Protein AF-X6MMM6-F1 (afdb_monomer_lite)

InterPro domains:
  IPR011032 GroES-like superfamily [SSF50129] (48-199)
  IPR045010 Medium-chain dehydrogenase/reductase [PTHR43205] (48-214)

Foldseek 3Di:
DKWFQQQPPSDRDDDDDPPDDDDDDDDDDDDDDPDCDPRDQRPLVQKKAKWQCDADDPPDDDDPVRIDIDHDDVVQSVCVVPPDAQKWKKFFRMFDDDPVQNCCRPPPPDGWGWAWTWIFGCDGNDPVRDHGWIKTARTDTRIRMDMDGNVVVVVCVVVVRIGTQDPDDPPSVVDDSRCCSDCVHPPVVCVVCVVCPVVVDDPPDDDDDDPVVD

Organism: Reticulomyxa filosa (NCBI:txid46433)

Sequence (214 aa):
MIFKVQPETSDVILFWNKSTFHYSLFLAMASNQSQILPRPPIRIDEGRQIVIASRPKQAASPTANMFSVAPIPSSVLKKCNNLQPDEVLFTPLYFSVDPYLIRYFFTLWKQIPFSIAVTEVLASRSKEYPNGQRYLFREFPWTTVHVSTKTELDRLVKGGSLMPIPKESPPYDKFSPSEYLGALGLTGQTAYYGLLTTGAFKDGENLFVSGAAG

Radius of gyration: 19.21 Å; chains: 1; bounding box: 40×46×51 Å

Structure (mmCIF, N/CA/C/O backbone):
data_AF-X6MMM6-F1
#
_entry.id   AF-X6MMM6-F1
#
loop_
_atom_site.group_PDB
_atom_site.id
_atom_site.type_symbol
_atom_site.label_atom_id
_atom_site.label_alt_id
_atom_site.label_comp_id
_atom_site.label_asym_id
_atom_site.label_entity_id
_atom_site.label_seq_id
_atom_site.pdbx_PDB_ins_code
_atom_site.Cartn_x
_atom_site.Cartn_y
_atom_site.Cartn_z
_atom_site.occupancy
_atom_site.B_iso_or_equiv
_atom_site.auth_seq_id
_atom_site.auth_comp_id
_atom_site.auth_asym_id
_atom_site.auth_atom_id
_atom_site.pdbx_PDB_model_num
ATOM 1 N N . MET A 1 1 ? -8.137 7.398 2.145 1.00 51.09 1 MET A N 1
ATOM 2 C CA . MET A 1 1 ? -8.684 7.441 0.758 1.00 51.09 1 MET A CA 1
ATOM 3 C C . MET A 1 1 ? -7.942 6.406 -0.085 1.00 51.09 1 MET A C 1
ATOM 5 O O . MET A 1 1 ? -6.746 6.260 0.125 1.00 51.09 1 MET A O 1
ATOM 9 N N . ILE A 1 2 ? -8.611 5.667 -0.982 1.00 48.56 2 ILE A N 1
ATOM 10 C CA . ILE A 1 2 ? -8.001 4.548 -1.733 1.00 48.56 2 ILE A CA 1
ATOM 11 C C . ILE A 1 2 ? -7.984 4.853 -3.236 1.00 48.56 2 ILE A C 1
ATOM 13 O O . ILE A 1 2 ? -9.015 5.208 -3.801 1.00 48.56 2 ILE A O 1
ATOM 17 N N . PHE A 1 3 ? -6.836 4.655 -3.886 1.00 56.62 3 PHE A N 1
ATOM 18 C CA . PHE A 1 3 ? -6.677 4.777 -5.340 1.00 56.62 3 PHE A CA 1
ATOM 19 C C . PHE A 1 3 ? -6.654 3.402 -5.979 1.00 56.62 3 PHE A C 1
ATOM 21 O O . PHE A 1 3 ? -5.939 2.536 -5.489 1.00 56.62 3 PHE A O 1
ATOM 28 N N . LYS A 1 4 ? -7.388 3.211 -7.078 1.00 50.28 4 LYS A N 1
ATOM 29 C CA . LYS A 1 4 ? -7.330 1.998 -7.903 1.00 50.28 4 LYS A CA 1
ATOM 30 C C . LYS A 1 4 ? -6.486 2.267 -9.141 1.00 50.28 4 LYS A C 1
ATOM 32 O O . LYS A 1 4 ? -6.743 3.232 -9.854 1.00 50.28 4 LYS A O 1
ATOM 37 N N . VAL A 1 5 ? -5.527 1.395 -9.418 1.00 54.19 5 VAL A N 1
ATOM 38 C CA . VAL A 1 5 ? -4.743 1.444 -10.658 1.00 54.19 5 VAL A CA 1
ATOM 39 C C . VAL A 1 5 ? -5.507 0.675 -11.739 1.00 54.19 5 VAL A C 1
ATOM 41 O O . VAL A 1 5 ? -5.892 -0.476 -11.516 1.00 54.19 5 VAL A O 1
ATOM 44 N N . GLN A 1 6 ? -5.788 1.307 -12.884 1.00 44.78 6 GLN A N 1
ATOM 45 C CA . GLN A 1 6 ? -6.422 0.631 -14.020 1.00 44.78 6 GLN A CA 1
ATOM 46 C C . GLN A 1 6 ? -5.350 0.111 -14.998 1.00 44.78 6 GLN A C 1
ATOM 48 O O . GLN A 1 6 ? -4.548 0.908 -15.478 1.00 44.78 6 GLN A O 1
ATOM 53 N N . PRO A 1 7 ? -5.318 -1.203 -15.307 1.00 40.06 7 PRO A N 1
ATOM 54 C CA . PRO A 1 7 ? -4.302 -1.787 -16.192 1.00 40.06 7 PRO A CA 1
ATOM 55 C C . PRO A 1 7 ? -4.454 -1.396 -17.669 1.00 40.06 7 PRO A C 1
ATOM 57 O O . PRO A 1 7 ? -3.470 -1.367 -18.395 1.00 40.06 7 PRO A O 1
ATOM 60 N N . GLU A 1 8 ? -5.685 -1.119 -18.107 1.00 37.06 8 GLU A N 1
ATOM 61 C CA . GLU A 1 8 ? -6.073 -1.021 -19.524 1.00 37.06 8 GLU A CA 1
ATOM 62 C C . GLU A 1 8 ? -5.548 0.248 -20.215 1.00 37.06 8 GLU A C 1
ATOM 64 O O . GLU A 1 8 ? -5.308 0.252 -21.418 1.00 37.06 8 GLU A O 1
ATOM 69 N N . THR A 1 9 ? -5.392 1.339 -19.464 1.00 37.22 9 THR A N 1
ATOM 70 C CA . THR A 1 9 ? -5.012 2.646 -20.020 1.00 37.22 9 THR A CA 1
ATOM 71 C C . THR A 1 9 ? -3.685 3.153 -19.479 1.00 37.22 9 THR A C 1
ATOM 73 O O . THR A 1 9 ? -3.269 4.254 -19.822 1.00 37.22 9 THR A O 1
ATOM 76 N N . SER A 1 10 ? -3.018 2.385 -18.609 1.00 37.16 10 SER A N 1
ATOM 77 C CA . SER A 1 10 ? -1.865 2.822 -17.810 1.00 37.16 10 SER A CA 1
ATOM 78 C C . SER A 1 10 ? -2.153 4.081 -16.950 1.00 37.16 10 SER A C 1
ATOM 80 O O . SER A 1 10 ? -1.238 4.618 -16.322 1.00 37.16 10 SER A O 1
ATOM 82 N N . ASP A 1 11 ? -3.397 4.582 -16.905 1.00 32.09 11 ASP A N 1
ATOM 83 C CA . ASP A 1 11 ? -3.753 5.832 -16.234 1.00 32.09 11 ASP A CA 1
ATOM 84 C C . ASP A 1 11 ? -3.969 5.628 -14.736 1.00 32.09 11 ASP A C 1
ATOM 86 O O . ASP A 1 11 ? -4.703 4.747 -14.281 1.00 32.09 11 ASP A O 1
ATOM 90 N N . VAL A 1 12 ? -3.371 6.518 -13.942 1.00 35.53 12 VAL A N 1
ATOM 91 C CA . VAL A 1 12 ? -3.736 6.683 -12.535 1.00 35.53 12 VAL A CA 1
ATOM 92 C C . VAL A 1 12 ? -5.031 7.488 -12.498 1.00 35.53 12 VAL A C 1
ATOM 94 O O . VAL A 1 12 ? -5.015 8.718 -12.491 1.00 35.53 12 VAL A O 1
ATOM 97 N N . ILE A 1 13 ? -6.169 6.797 -12.517 1.00 36.25 13 ILE A N 1
ATOM 98 C CA . ILE A 1 13 ? -7.475 7.446 -12.400 1.00 36.25 13 ILE A CA 1
ATOM 99 C C . ILE A 1 13 ? -7.730 7.743 -10.921 1.00 36.25 13 ILE A C 1
ATOM 101 O O . ILE A 1 13 ? -7.895 6.848 -10.090 1.00 36.25 13 ILE A O 1
ATOM 105 N N . LEU A 1 14 ? -7.744 9.034 -10.593 1.00 34.06 14 LEU A N 1
ATOM 106 C CA . LEU A 1 14 ? -8.102 9.541 -9.274 1.00 34.06 14 LEU A CA 1
ATOM 107 C C . LEU A 1 14 ? -9.603 9.297 -9.048 1.00 34.06 14 LEU A C 1
ATOM 109 O O . LEU A 1 14 ? -10.440 10.024 -9.579 1.00 34.06 14 LEU A O 1
ATOM 113 N N . PHE A 1 15 ? -9.963 8.288 -8.255 1.00 32.25 15 PHE A N 1
ATOM 114 C CA . PHE A 1 15 ? -11.334 8.157 -7.763 1.00 32.25 15 PHE A CA 1
ATOM 115 C C . PHE A 1 15 ? -11.484 8.971 -6.480 1.00 32.25 15 PHE A C 1
ATOM 117 O O . PHE A 1 15 ? -10.983 8.601 -5.420 1.00 32.25 15 PHE A O 1
ATOM 124 N N . TRP A 1 16 ? -12.181 10.097 -6.595 1.00 28.45 16 TRP A N 1
ATOM 125 C CA . TRP A 1 16 ? -12.599 10.919 -5.468 1.00 28.45 16 TRP A CA 1
ATOM 126 C C . TRP A 1 16 ? -14.083 10.651 -5.196 1.00 28.45 16 TRP A C 1
ATOM 128 O O . TRP A 1 16 ? -14.914 10.799 -6.095 1.00 28.45 16 TRP A O 1
ATOM 138 N N . ASN A 1 17 ? -14.430 10.219 -3.981 1.00 28.16 17 ASN A N 1
ATOM 139 C CA . ASN A 1 17 ? -15.832 10.082 -3.586 1.00 28.16 17 ASN A CA 1
ATOM 140 C C . ASN A 1 17 ? -16.403 11.478 -3.273 1.00 28.16 17 ASN A C 1
ATOM 142 O O . ASN A 1 17 ? -15.889 12.189 -2.414 1.00 28.16 17 ASN A O 1
ATOM 146 N N . LYS A 1 18 ? -17.452 11.856 -4.009 1.00 28.20 18 LYS A N 1
ATOM 147 C CA . LYS A 1 18 ? -18.075 13.188 -4.116 1.00 28.20 18 LYS A CA 1
ATOM 148 C C . LYS A 1 18 ? -18.910 13.639 -2.903 1.00 28.20 18 LYS A C 1
ATOM 150 O O . LYS A 1 18 ? -19.769 14.503 -3.066 1.00 28.20 18 LYS A O 1
ATOM 155 N N . SER A 1 19 ? -18.740 13.095 -1.702 1.00 28.05 19 SER A N 1
ATOM 156 C CA . SER A 1 19 ? -19.690 13.398 -0.618 1.00 28.05 19 SER A CA 1
ATOM 157 C C . SER A 1 19 ? -19.488 14.737 0.108 1.00 28.05 19 SER A C 1
ATOM 159 O O . SER A 1 19 ? -20.257 15.014 1.022 1.00 28.05 19 SER A O 1
ATOM 161 N N . THR A 1 20 ? -18.568 15.621 -0.308 1.00 31.12 20 THR A N 1
ATOM 162 C CA . THR A 1 20 ? -18.543 17.001 0.221 1.00 31.12 20 THR A CA 1
ATOM 163 C C . THR A 1 20 ? -17.921 18.028 -0.744 1.00 31.12 20 THR A C 1
ATOM 165 O O . THR A 1 20 ? -16.714 18.060 -0.949 1.00 31.12 20 THR A O 1
ATOM 168 N N . PHE A 1 21 ? -18.793 18.911 -1.255 1.00 25.39 21 PHE A N 1
ATOM 169 C CA . PHE A 1 21 ? -18.582 20.185 -1.972 1.00 25.39 21 PHE A CA 1
ATOM 170 C C . PHE A 1 21 ? -18.041 20.186 -3.426 1.00 25.39 21 PHE A C 1
ATOM 172 O O . PHE A 1 21 ? -17.110 19.483 -3.800 1.00 25.39 21 PHE A O 1
ATOM 179 N N . HIS A 1 22 ? -18.719 21.005 -4.248 1.00 25.11 22 HIS A N 1
ATOM 180 C CA . HIS A 1 22 ? -18.645 21.166 -5.710 1.00 25.11 22 HIS A CA 1
ATOM 181 C C . HIS A 1 22 ? -17.236 21.362 -6.299 1.00 25.11 22 HIS A C 1
ATOM 183 O O . HIS A 1 22 ? -16.447 22.089 -5.719 1.00 25.11 22 HIS A O 1
ATOM 189 N N . TYR A 1 23 ? -16.975 20.796 -7.490 1.00 23.16 23 TYR A N 1
ATOM 190 C CA . TYR A 1 23 ? -16.616 21.478 -8.758 1.00 23.16 23 TYR A CA 1
ATOM 191 C C . TYR A 1 23 ? -16.369 20.431 -9.875 1.00 23.16 23 TYR A C 1
ATOM 193 O O . TYR A 1 23 ? -16.013 19.282 -9.621 1.00 23.16 23 TYR A O 1
ATOM 201 N N . SER A 1 24 ? -16.668 20.813 -11.115 1.00 27.09 24 SER A N 1
ATOM 202 C CA . SER A 1 24 ? -16.851 19.959 -12.299 1.00 27.09 24 SER A CA 1
ATOM 203 C C . SER A 1 24 ? -15.541 19.550 -12.991 1.00 27.09 24 SER A C 1
ATOM 205 O O . SER A 1 24 ? -14.739 20.430 -13.281 1.00 27.09 24 SER A O 1
ATOM 207 N N . LEU A 1 25 ? -15.383 18.274 -13.392 1.00 21.81 25 LEU A N 1
ATOM 208 C CA . LEU A 1 25 ? -14.617 17.898 -14.596 1.00 21.81 25 LEU A CA 1
ATOM 209 C C . LEU A 1 25 ? -14.958 16.476 -15.106 1.00 21.81 25 LEU A C 1
ATOM 211 O O . LEU A 1 25 ? -14.976 15.519 -14.340 1.00 21.81 25 LEU A O 1
ATOM 215 N N . PHE A 1 26 ? -15.271 16.419 -16.405 1.00 21.86 26 PHE A N 1
ATOM 216 C CA . PHE A 1 26 ? -15.403 15.312 -17.370 1.00 21.86 26 PHE A CA 1
ATOM 217 C C . PHE A 1 26 ? -15.635 13.859 -16.896 1.00 21.86 26 PHE A C 1
ATOM 219 O O . PHE A 1 26 ? -14.739 13.160 -16.438 1.00 21.86 26 PHE A O 1
ATOM 226 N N . LEU A 1 27 ? -16.849 13.375 -17.184 1.00 24.64 27 LEU A N 1
ATOM 227 C CA . LEU A 1 27 ? -17.210 11.965 -17.352 1.00 24.64 27 LEU A CA 1
ATOM 228 C C . LEU A 1 27 ? -17.199 11.634 -18.850 1.00 24.64 27 LEU A C 1
ATOM 230 O O . LEU A 1 27 ? -17.844 12.337 -19.626 1.00 24.64 27 LEU A O 1
ATOM 234 N N . ALA A 1 28 ? -16.556 10.536 -19.240 1.00 23.44 28 ALA A N 1
ATOM 235 C CA . ALA A 1 28 ? -16.836 9.871 -20.506 1.00 23.44 28 ALA A CA 1
ATOM 236 C C . ALA A 1 28 ? -17.019 8.363 -20.267 1.00 23.44 28 ALA A C 1
ATOM 238 O O . ALA A 1 28 ? -16.068 7.641 -20.001 1.00 23.44 28 ALA A O 1
ATOM 239 N N . MET A 1 29 ? -18.292 7.964 -20.354 1.00 22.84 29 MET A N 1
ATOM 240 C CA . MET A 1 29 ? -18.840 6.667 -20.767 1.00 22.84 29 MET A CA 1
ATOM 241 C C . MET A 1 29 ? -18.434 5.400 -19.998 1.00 22.84 29 MET A C 1
ATOM 243 O O . MET A 1 29 ? -17.434 4.747 -20.273 1.00 22.84 29 MET A O 1
ATOM 247 N N . ALA A 1 30 ? -19.346 4.974 -19.123 1.00 33.88 30 ALA A N 1
ATOM 248 C CA . ALA A 1 30 ? -19.544 3.571 -18.784 1.00 33.88 30 ALA A CA 1
ATOM 249 C C . ALA A 1 30 ? -20.427 2.888 -19.846 1.00 33.88 30 ALA A C 1
ATOM 251 O O . ALA A 1 30 ? -21.420 3.478 -20.267 1.00 33.88 30 ALA A O 1
ATOM 252 N N . SER A 1 31 ? -20.164 1.619 -20.170 1.00 26.44 31 SER A N 1
ATOM 253 C CA . SER A 1 31 ? -21.235 0.670 -20.514 1.00 26.44 31 SER A CA 1
ATOM 254 C C . SER A 1 31 ? -20.785 -0.792 -20.401 1.00 26.44 31 SER A C 1
ATOM 256 O O . SER A 1 31 ? -19.881 -1.215 -21.110 1.00 26.44 31 SER A O 1
ATOM 258 N N . ASN A 1 32 ? -21.483 -1.538 -19.535 1.00 27.75 32 ASN A N 1
ATOM 259 C CA . ASN A 1 32 ? -21.848 -2.958 -19.643 1.00 27.75 32 ASN A CA 1
ATOM 260 C C . ASN A 1 32 ? -20.800 -3.987 -20.118 1.00 27.75 32 ASN A C 1
ATOM 262 O O . ASN A 1 32 ? -20.606 -4.170 -21.311 1.00 27.75 32 ASN A O 1
ATOM 266 N N . GLN A 1 33 ? -20.300 -4.815 -19.193 1.00 27.12 33 GLN A N 1
ATOM 267 C CA . GLN A 1 33 ? -20.717 -6.222 -19.020 1.00 27.12 33 GLN A CA 1
ATOM 268 C C . GLN A 1 33 ? -19.791 -6.929 -18.019 1.00 27.12 33 GLN A C 1
ATOM 270 O O . GLN A 1 33 ? -18.569 -6.838 -18.077 1.00 27.12 33 GLN A O 1
ATOM 275 N N . SER A 1 34 ? -20.401 -7.664 -17.092 1.00 35.62 34 SER A N 1
ATOM 276 C CA . SER A 1 34 ? -19.757 -8.618 -16.196 1.00 35.62 34 SER A CA 1
ATOM 277 C C . SER A 1 34 ? -19.268 -9.837 -16.982 1.00 35.62 34 SER A C 1
ATOM 279 O O . SER A 1 34 ? -19.947 -10.859 -17.052 1.00 35.62 34 SER A O 1
ATOM 281 N N . GLN A 1 35 ? -18.082 -9.726 -17.568 1.00 24.64 35 GLN A N 1
ATOM 282 C CA . GLN A 1 35 ? -17.225 -10.859 -17.898 1.00 24.64 35 GLN A CA 1
ATOM 283 C C . GLN A 1 35 ? -15.830 -10.517 -17.386 1.00 24.64 35 GLN A C 1
ATOM 285 O O . GLN A 1 35 ? -15.302 -9.444 -17.674 1.00 24.64 35 GLN A O 1
ATOM 290 N N . ILE A 1 36 ? -15.245 -11.404 -16.579 1.00 31.02 36 ILE A N 1
ATOM 291 C CA . ILE A 1 36 ? -13.841 -11.296 -16.181 1.00 31.02 36 ILE A CA 1
ATOM 292 C C . ILE A 1 36 ? -13.030 -11.612 -17.438 1.00 31.02 36 ILE A C 1
ATOM 294 O O . ILE A 1 36 ? -12.666 -12.759 -17.686 1.00 31.02 36 ILE A O 1
ATOM 298 N N . LEU A 1 37 ? -12.815 -10.600 -18.277 1.00 24.64 37 LEU A N 1
ATOM 299 C CA . LEU A 1 37 ? -11.829 -10.681 -19.340 1.00 24.64 37 LEU A CA 1
ATOM 300 C C . LEU A 1 37 ? -10.450 -10.833 -18.676 1.00 24.64 37 LEU A C 1
ATOM 302 O O . LEU A 1 37 ? -10.201 -10.208 -17.636 1.00 24.64 37 LEU A O 1
ATOM 306 N N . PRO A 1 38 ? -9.562 -11.689 -19.213 1.00 29.81 38 PRO A N 1
ATOM 307 C CA . PRO A 1 38 ? -8.200 -11.788 -18.709 1.00 29.81 38 PRO A CA 1
ATOM 308 C C . PRO A 1 38 ? -7.576 -10.391 -18.738 1.00 29.81 38 PRO A C 1
ATOM 310 O O . PRO A 1 38 ? -7.637 -9.720 -19.767 1.00 29.81 38 PRO A O 1
ATOM 313 N N . ARG A 1 39 ? -7.012 -9.948 -17.602 1.00 39.19 39 ARG A N 1
ATOM 314 C CA . ARG A 1 39 ? -6.320 -8.654 -17.525 1.00 39.19 39 ARG A CA 1
ATOM 315 C C . ARG A 1 39 ? -5.322 -8.586 -18.685 1.00 39.19 39 ARG A C 1
ATOM 317 O O . ARG A 1 39 ? -4.497 -9.503 -18.781 1.00 39.19 39 ARG A O 1
ATOM 324 N N . PRO A 1 40 ? -5.355 -7.548 -19.537 1.00 34.06 40 PRO A N 1
ATOM 325 C CA . PRO A 1 40 ? -4.291 -7.368 -20.505 1.00 34.06 40 PRO A CA 1
ATOM 326 C C . PRO A 1 40 ? -2.958 -7.281 -19.745 1.00 34.06 40 PRO A C 1
ATOM 328 O O . PRO A 1 40 ? -2.911 -6.719 -18.642 1.00 34.06 40 PRO A O 1
ATOM 331 N N . PRO A 1 41 ? -1.875 -7.875 -20.272 1.00 41.31 41 PRO A N 1
ATOM 332 C CA . PRO A 1 41 ? -0.571 -7.759 -19.644 1.00 41.31 41 PRO A CA 1
ATOM 333 C C . PRO A 1 41 ? -0.223 -6.275 -19.539 1.00 41.31 41 PRO A C 1
ATOM 335 O O . PRO A 1 41 ? -0.299 -5.550 -20.530 1.00 41.31 41 PRO A O 1
ATOM 338 N N . ILE A 1 42 ? 0.145 -5.823 -18.337 1.00 49.41 42 ILE A N 1
ATOM 339 C CA . ILE A 1 42 ? 0.685 -4.477 -18.149 1.00 49.41 42 ILE A CA 1
ATOM 340 C C . ILE A 1 42 ? 1.870 -4.347 -19.100 1.00 49.41 42 ILE A C 1
ATOM 342 O O . ILE A 1 42 ? 2.843 -5.100 -18.994 1.00 49.41 42 ILE A O 1
ATOM 346 N N . ARG A 1 43 ? 1.768 -3.408 -20.039 1.00 54.75 43 ARG A N 1
ATOM 347 C CA . ARG A 1 43 ? 2.855 -3.040 -20.937 1.00 54.75 43 ARG A CA 1
ATOM 348 C C . ARG A 1 43 ? 3.964 -2.407 -20.110 1.00 54.75 43 ARG A C 1
ATOM 350 O O . ARG A 1 43 ? 3.895 -1.240 -19.734 1.00 54.75 43 ARG A O 1
ATOM 357 N N . ILE A 1 44 ? 4.956 -3.218 -19.740 1.00 58.75 44 ILE A N 1
ATOM 358 C CA . ILE A 1 44 ? 6.111 -2.791 -18.938 1.00 58.75 44 ILE A CA 1
ATOM 359 C C . ILE A 1 44 ? 6.804 -1.595 -19.614 1.00 58.75 44 ILE A C 1
ATOM 361 O O . ILE A 1 44 ? 7.264 -0.688 -18.931 1.00 58.75 44 ILE A O 1
ATOM 365 N N . ASP A 1 45 ? 6.814 -1.559 -20.945 1.00 59.94 45 ASP A N 1
ATOM 366 C CA . ASP A 1 45 ? 7.310 -0.491 -21.818 1.00 59.94 45 ASP A CA 1
ATOM 367 C C . ASP A 1 45 ? 6.635 0.880 -21.626 1.00 59.94 45 ASP A C 1
ATOM 369 O O . ASP A 1 45 ? 7.231 1.898 -21.975 1.00 59.94 45 ASP A O 1
ATOM 373 N N . GLU A 1 46 ? 5.465 0.936 -20.988 1.00 70.88 46 GLU A N 1
ATOM 374 C CA . GLU A 1 46 ? 4.722 2.170 -20.695 1.00 70.88 46 GLU A CA 1
ATOM 375 C C . GLU A 1 46 ? 4.680 2.494 -19.192 1.00 70.88 46 GLU A C 1
ATOM 377 O O . GLU A 1 46 ? 3.810 3.227 -18.717 1.00 70.88 46 GLU A O 1
ATOM 382 N N . GLY A 1 47 ? 5.618 1.945 -18.415 1.00 81.94 47 GLY A N 1
ATOM 383 C CA . GLY A 1 47 ? 5.693 2.164 -16.977 1.00 81.94 47 GLY A CA 1
ATOM 384 C C . GLY A 1 47 ? 5.683 3.650 -16.586 1.00 81.94 47 GLY A C 1
ATOM 385 O O . GLY A 1 47 ? 6.459 4.451 -17.116 1.00 81.94 47 GLY A O 1
ATOM 386 N N . ARG A 1 48 ? 4.837 4.021 -15.617 1.00 89.06 48 ARG A N 1
ATOM 387 C CA . ARG A 1 48 ? 4.679 5.399 -15.123 1.00 89.06 48 ARG A CA 1
ATOM 388 C C . ARG A 1 48 ? 4.922 5.495 -13.627 1.00 89.06 48 ARG A C 1
ATOM 390 O O . ARG A 1 48 ? 4.701 4.547 -12.881 1.00 89.06 48 ARG A O 1
ATOM 397 N N . GLN A 1 49 ? 5.320 6.675 -13.186 1.00 91.00 49 GLN A N 1
ATOM 398 C CA . GLN A 1 49 ? 5.508 7.021 -11.784 1.00 91.00 49 GLN A CA 1
ATOM 399 C C . GLN A 1 49 ? 4.987 8.427 -11.506 1.00 91.00 49 GLN A C 1
ATOM 401 O O . GLN A 1 49 ? 4.960 9.278 -12.396 1.00 91.00 49 GLN A O 1
ATOM 406 N N . ILE A 1 50 ? 4.591 8.674 -10.263 1.00 91.06 50 ILE A N 1
ATOM 407 C CA . ILE A 1 50 ? 4.290 10.019 -9.781 1.00 91.06 50 ILE A CA 1
ATOM 408 C C . ILE A 1 50 ? 5.550 10.570 -9.124 1.00 91.06 50 ILE A C 1
ATOM 410 O O . ILE A 1 50 ? 6.148 9.926 -8.260 1.00 91.06 50 ILE A O 1
ATOM 414 N N . VAL A 1 51 ? 5.941 11.776 -9.518 1.00 89.62 51 VAL A N 1
ATOM 415 C CA . VAL A 1 51 ? 7.092 12.484 -8.958 1.00 89.62 51 VAL A CA 1
ATOM 416 C C . VAL A 1 51 ? 6.658 13.796 -8.319 1.00 89.62 51 VAL A C 1
ATOM 418 O O . VAL A 1 51 ? 5.699 14.431 -8.749 1.00 89.62 51 VAL A O 1
ATOM 421 N N . ILE A 1 52 ? 7.387 14.213 -7.290 1.00 86.81 52 ILE A N 1
ATOM 422 C CA . ILE A 1 52 ? 7.272 15.527 -6.663 1.00 86.81 52 ILE A CA 1
ATOM 423 C C . ILE A 1 52 ? 8.053 16.508 -7.545 1.00 86.81 52 ILE A C 1
ATOM 425 O O . ILE A 1 52 ? 9.281 16.584 -7.470 1.00 86.81 52 ILE A O 1
ATOM 429 N N . ALA A 1 53 ? 7.336 17.221 -8.410 1.00 83.44 53 ALA A N 1
ATOM 430 C CA . ALA A 1 53 ? 7.875 18.214 -9.336 1.00 83.44 53 ALA A CA 1
ATOM 431 C C . ALA A 1 53 ? 8.249 19.525 -8.631 1.00 83.44 53 ALA A C 1
ATOM 433 O O . ALA A 1 53 ? 9.194 20.207 -9.024 1.00 83.44 53 ALA A O 1
ATOM 434 N N . SER A 1 54 ? 7.521 19.878 -7.572 1.00 82.62 54 SER A N 1
ATOM 435 C CA . SER A 1 54 ? 7.825 21.040 -6.740 1.00 82.62 54 SER A CA 1
ATOM 436 C C . SER A 1 54 ? 7.421 20.782 -5.291 1.00 82.62 54 SER A C 1
ATOM 438 O O . SER A 1 54 ? 6.496 20.018 -5.015 1.00 82.62 54 SER A O 1
ATOM 440 N N . ARG A 1 55 ? 8.144 21.385 -4.342 1.00 77.00 55 ARG A N 1
ATOM 441 C CA . ARG A 1 55 ? 7.853 21.245 -2.909 1.00 77.00 55 ARG A CA 1
ATOM 442 C C . ARG A 1 55 ? 7.025 22.426 -2.413 1.00 77.00 55 ARG A C 1
ATOM 444 O O . ARG A 1 55 ? 7.230 23.546 -2.890 1.00 77.00 55 ARG A O 1
ATOM 451 N N . PRO A 1 56 ? 6.124 22.206 -1.442 1.00 67.81 56 PRO A N 1
ATOM 452 C CA . PRO A 1 56 ? 5.378 23.302 -0.861 1.00 67.81 56 PRO A CA 1
ATOM 453 C C . PRO A 1 56 ? 6.343 24.219 -0.104 1.00 67.81 56 PRO A C 1
ATOM 455 O O . PRO A 1 56 ? 7.255 23.756 0.587 1.00 67.81 56 PRO A O 1
ATOM 458 N N . LYS A 1 57 ? 6.129 25.534 -0.212 1.00 68.12 57 LYS A N 1
ATOM 459 C CA . LYS A 1 57 ? 6.733 26.491 0.725 1.00 68.12 57 LYS A CA 1
ATOM 460 C C . LYS A 1 57 ? 6.204 26.171 2.133 1.00 68.12 57 LYS A C 1
ATOM 462 O O . LYS A 1 57 ? 5.081 25.681 2.2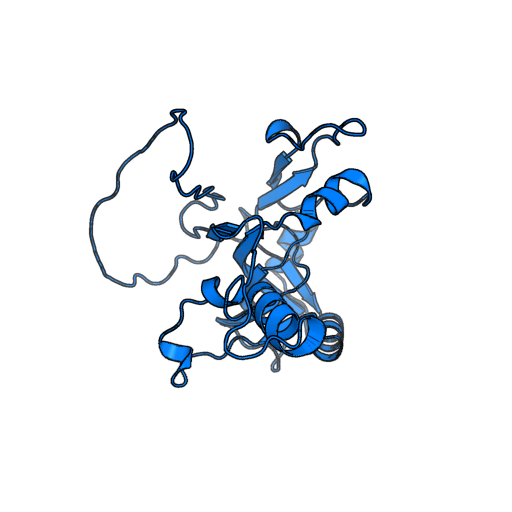58 1.00 68.12 57 LYS A O 1
ATOM 467 N N . GLN A 1 58 ? 7.015 26.386 3.175 1.00 60.56 58 GLN A N 1
ATOM 468 C CA . GLN A 1 58 ? 6.649 26.048 4.562 1.00 60.56 58 GLN A CA 1
ATOM 469 C C . GLN A 1 58 ? 5.213 26.489 4.899 1.00 60.56 58 GLN A C 1
ATOM 471 O O . GLN A 1 58 ? 4.803 27.589 4.540 1.00 60.56 58 GLN A O 1
ATOM 476 N N . ALA A 1 59 ? 4.471 25.610 5.583 1.00 58.50 59 ALA A N 1
ATOM 477 C CA . ALA A 1 59 ? 3.087 25.803 6.033 1.00 58.50 59 ALA A CA 1
ATOM 478 C C . ALA A 1 59 ? 1.983 25.885 4.948 1.00 58.50 59 ALA A C 1
ATOM 480 O O . ALA A 1 59 ? 0.817 26.053 5.302 1.00 58.50 59 ALA A O 1
ATOM 481 N N . ALA A 1 60 ? 2.284 25.709 3.654 1.00 66.62 60 ALA A N 1
ATOM 482 C CA . ALA A 1 60 ? 1.255 25.647 2.607 1.00 66.62 60 ALA A CA 1
ATOM 483 C C . ALA A 1 60 ? 0.702 24.222 2.405 1.00 66.62 60 ALA A C 1
ATOM 485 O O . ALA A 1 60 ? 1.462 23.261 2.331 1.00 66.62 60 ALA A O 1
ATOM 486 N N . SER A 1 61 ? -0.615 24.065 2.247 1.00 72.31 61 SER A N 1
ATOM 487 C CA . SER A 1 61 ? -1.196 22.755 1.901 1.00 72.31 61 SER A CA 1
ATOM 488 C C . SER A 1 61 ? -0.643 22.241 0.561 1.00 72.31 61 SER A C 1
ATOM 490 O O . SER A 1 61 ? -0.479 23.046 -0.362 1.00 72.31 61 SER A O 1
ATOM 492 N N . PRO A 1 62 ? -0.370 20.927 0.411 1.00 76.75 62 PRO A N 1
ATOM 493 C CA . PRO A 1 62 ? 0.028 20.379 -0.877 1.00 76.75 62 PRO A CA 1
ATOM 494 C C . PRO A 1 62 ? -1.023 20.652 -1.953 1.00 76.75 62 PRO A C 1
ATOM 496 O O . PRO A 1 62 ? -2.220 20.523 -1.706 1.00 76.75 62 PRO A O 1
ATOM 499 N N . THR A 1 63 ? -0.575 21.001 -3.157 1.00 79.56 63 THR A N 1
ATOM 500 C CA . THR A 1 63 ? -1.452 21.219 -4.316 1.00 79.56 63 THR A CA 1
ATOM 501 C C . THR A 1 63 ? -1.158 20.190 -5.401 1.00 79.56 63 THR A C 1
ATOM 503 O O . THR A 1 63 ? -0.055 19.652 -5.464 1.00 79.56 63 THR A O 1
ATOM 506 N N . ALA A 1 64 ? -2.129 19.920 -6.279 1.00 80.25 64 ALA A N 1
ATOM 507 C CA . ALA A 1 64 ? -1.964 18.950 -7.366 1.00 80.25 64 ALA A CA 1
ATOM 508 C C . ALA A 1 64 ? -0.752 19.267 -8.265 1.00 80.25 64 ALA A C 1
ATOM 510 O O . ALA A 1 64 ? -0.027 18.359 -8.655 1.00 80.25 64 ALA A O 1
ATOM 511 N N . ASN A 1 65 ? -0.466 20.554 -8.493 1.00 81.62 65 ASN A N 1
ATOM 512 C CA . ASN A 1 65 ? 0.652 21.037 -9.316 1.00 81.62 65 ASN A CA 1
ATOM 513 C C . ASN A 1 65 ? 2.041 20.687 -8.750 1.00 81.62 65 ASN A C 1
ATOM 515 O O . ASN A 1 65 ? 3.056 20.867 -9.422 1.00 81.62 65 ASN A O 1
ATOM 519 N N . MET A 1 66 ? 2.109 20.211 -7.505 1.00 81.31 66 MET A N 1
ATOM 520 C CA . MET A 1 66 ? 3.345 19.692 -6.926 1.00 81.31 66 MET A CA 1
ATOM 521 C C . MET A 1 66 ? 3.736 18.327 -7.476 1.00 81.31 66 MET A C 1
ATOM 523 O O . MET A 1 66 ? 4.895 17.938 -7.346 1.00 81.31 66 MET A O 1
ATOM 527 N N . PHE A 1 67 ? 2.790 17.606 -8.070 1.00 86.81 67 PHE A N 1
ATOM 528 C CA . PHE A 1 67 ? 2.991 16.263 -8.579 1.00 86.81 67 PHE A CA 1
ATOM 529 C C . PHE A 1 67 ? 2.926 16.261 -10.099 1.00 86.81 67 PHE A C 1
ATOM 531 O O . PHE A 1 67 ? 2.117 16.962 -10.703 1.00 86.81 67 PHE A O 1
ATOM 538 N N . SER A 1 68 ? 3.757 15.437 -10.724 1.00 87.25 68 SER A N 1
ATOM 539 C CA . SER A 1 68 ? 3.640 15.140 -12.147 1.00 87.25 68 SER A CA 1
ATOM 540 C C . SER A 1 68 ? 3.739 13.643 -12.389 1.00 87.25 68 SER A C 1
ATOM 542 O O . SER A 1 68 ? 4.361 12.903 -11.625 1.00 87.25 68 SER A O 1
ATOM 544 N N . VAL A 1 69 ? 3.093 13.190 -13.460 1.00 88.56 69 VAL A N 1
ATOM 545 C CA . VAL A 1 69 ? 3.282 11.838 -13.976 1.00 88.56 69 VAL A CA 1
ATOM 546 C C . VAL A 1 69 ? 4.501 11.864 -14.888 1.00 88.56 69 VAL A C 1
ATOM 548 O O . VAL A 1 69 ? 4.592 12.698 -15.787 1.00 88.56 69 VAL A O 1
ATOM 551 N N . ALA A 1 70 ? 5.435 10.954 -14.650 1.00 87.75 70 ALA A N 1
ATOM 552 C CA . ALA A 1 70 ? 6.640 10.788 -15.445 1.00 87.75 70 ALA A CA 1
ATOM 553 C C . ALA A 1 70 ? 6.774 9.327 -15.897 1.00 87.75 70 ALA A C 1
ATOM 555 O O . ALA A 1 70 ? 6.304 8.424 -15.196 1.00 87.75 70 ALA A O 1
ATOM 556 N N . PRO A 1 71 ? 7.432 9.061 -17.036 1.00 90.12 71 PRO A N 1
ATOM 557 C CA . PRO A 1 71 ? 7.822 7.703 -17.380 1.00 90.12 71 PRO A CA 1
ATOM 558 C C . PRO A 1 71 ? 8.805 7.150 -16.340 1.00 90.12 71 PRO A C 1
ATOM 560 O O . PRO A 1 71 ? 9.576 7.886 -15.707 1.00 90.12 71 PRO A O 1
ATOM 563 N N . ILE A 1 72 ? 8.786 5.834 -16.164 1.00 88.88 72 ILE A N 1
ATOM 564 C CA . ILE A 1 72 ? 9.788 5.123 -15.372 1.00 88.88 72 ILE A CA 1
ATOM 565 C C . ILE A 1 72 ? 11.142 5.178 -16.106 1.00 88.88 72 ILE A C 1
ATOM 567 O O . ILE A 1 72 ? 11.174 5.053 -17.333 1.00 88.88 72 ILE A O 1
ATOM 571 N N . PRO A 1 73 ? 12.282 5.346 -15.402 1.00 89.50 73 PRO A N 1
ATOM 572 C CA . PRO A 1 73 ? 13.587 5.406 -16.051 1.00 89.50 73 PRO A CA 1
ATOM 573 C C . PRO A 1 73 ? 13.891 4.132 -16.847 1.00 89.50 73 PRO A C 1
ATOM 575 O O . PRO A 1 73 ? 13.641 3.020 -16.378 1.00 89.50 73 PRO A O 1
ATOM 578 N N . SER A 1 74 ? 14.520 4.269 -18.017 1.00 88.31 74 SER A N 1
ATOM 579 C CA . SER A 1 74 ? 14.819 3.129 -18.899 1.00 88.31 74 SER A CA 1
ATOM 580 C C . SER A 1 74 ? 15.686 2.050 -18.236 1.00 88.31 74 SER A C 1
ATOM 582 O O . SER A 1 74 ? 15.611 0.885 -18.614 1.00 88.31 74 SER A O 1
ATOM 584 N N . SER A 1 75 ? 16.501 2.408 -17.239 1.00 88.25 75 SER A N 1
ATOM 585 C CA . SER A 1 75 ? 17.260 1.449 -16.425 1.00 88.25 75 SER A CA 1
ATOM 586 C C . SER A 1 75 ? 16.351 0.520 -15.616 1.00 88.25 75 SER A C 1
ATOM 588 O O . SER A 1 75 ? 16.605 -0.681 -15.551 1.00 88.25 75 SER A O 1
ATOM 590 N N . VAL A 1 76 ? 15.267 1.053 -15.052 1.00 86.50 76 VAL A N 1
ATOM 591 C CA . VAL A 1 76 ? 14.261 0.278 -14.318 1.00 86.50 76 VAL A CA 1
ATOM 592 C C . VAL A 1 76 ? 13.453 -0.577 -15.292 1.00 86.50 7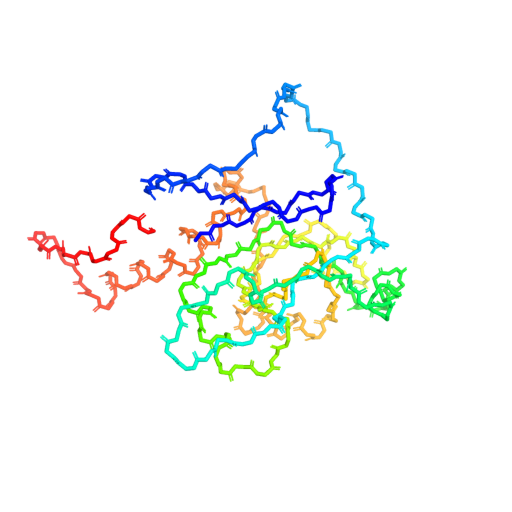6 VAL A C 1
ATOM 594 O O . VAL A 1 76 ? 13.282 -1.765 -15.040 1.00 86.50 76 VAL A O 1
ATOM 597 N N . LEU A 1 77 ? 13.056 -0.033 -16.448 1.00 85.62 77 LEU A N 1
ATOM 598 C CA . LEU A 1 77 ? 12.346 -0.801 -17.483 1.00 85.62 77 LEU A CA 1
ATOM 599 C C . LEU A 1 77 ? 13.159 -2.001 -17.987 1.00 85.62 77 LEU A C 1
ATOM 601 O O . LEU A 1 77 ? 12.632 -3.107 -18.106 1.00 85.62 77 LEU A O 1
ATOM 605 N N . LYS A 1 78 ? 14.465 -1.814 -18.225 1.00 86.69 78 LYS A N 1
ATOM 606 C CA . LYS A 1 78 ? 15.380 -2.914 -18.578 1.00 86.69 78 LYS A CA 1
ATOM 607 C C . LYS A 1 78 ? 15.386 -4.010 -17.514 1.00 86.69 78 LYS A C 1
ATOM 609 O O . LYS A 1 78 ? 15.382 -5.185 -17.865 1.00 86.69 78 LYS A O 1
ATOM 614 N N . LYS A 1 79 ? 15.363 -3.629 -16.233 1.00 86.19 79 LYS A N 1
ATOM 615 C CA . LYS A 1 79 ? 15.306 -4.573 -15.113 1.00 86.19 79 LYS A CA 1
ATOM 616 C C . LYS A 1 79 ? 13.981 -5.336 -15.083 1.00 86.19 79 LYS A C 1
ATOM 618 O O . LYS A 1 79 ? 13.993 -6.556 -14.986 1.00 86.19 79 LYS A O 1
ATOM 623 N N . CYS A 1 80 ? 12.852 -4.644 -15.244 1.00 86.31 80 CYS A N 1
ATOM 624 C CA . CYS A 1 80 ? 11.530 -5.272 -15.311 1.00 86.31 80 CYS A CA 1
ATOM 625 C C . CYS A 1 80 ? 11.427 -6.312 -16.442 1.00 86.31 80 CYS A C 1
ATOM 627 O O . CYS A 1 80 ? 10.828 -7.365 -16.242 1.00 86.31 80 CYS A O 1
ATOM 629 N N . ASN A 1 81 ? 12.051 -6.047 -17.596 1.00 85.62 81 ASN A N 1
ATOM 630 C CA . ASN A 1 81 ? 12.063 -6.960 -18.746 1.00 85.62 81 ASN A CA 1
ATOM 631 C C . ASN A 1 81 ? 13.084 -8.108 -18.631 1.00 85.62 81 ASN A C 1
ATOM 633 O O . ASN A 1 81 ? 12.994 -9.078 -19.380 1.00 85.62 81 ASN A O 1
ATOM 637 N N . ASN A 1 82 ? 14.058 -8.018 -17.720 1.00 89.56 82 ASN A N 1
ATOM 638 C CA . ASN A 1 82 ? 15.116 -9.015 -17.556 1.00 89.56 82 ASN A CA 1
ATOM 639 C C . ASN A 1 82 ? 15.441 -9.252 -16.073 1.00 89.56 82 ASN A C 1
ATOM 641 O O . ASN A 1 82 ? 16.536 -8.931 -15.600 1.00 89.56 82 ASN A O 1
ATOM 645 N N . LEU A 1 83 ? 14.470 -9.807 -15.343 1.00 92.25 83 LEU A N 1
ATOM 646 C CA . LEU A 1 83 ? 14.629 -10.142 -13.927 1.00 92.25 83 LEU A CA 1
ATOM 647 C C . LEU A 1 83 ? 15.776 -11.132 -13.716 1.00 92.25 83 LEU A C 1
ATOM 649 O O . LEU A 1 83 ? 15.810 -12.196 -14.348 1.00 92.25 83 LEU A O 1
ATOM 653 N N . GLN A 1 84 ? 16.671 -10.789 -12.792 1.00 94.88 84 GLN A N 1
ATOM 654 C CA . GLN A 1 84 ? 17.762 -11.659 -12.358 1.00 94.88 84 GLN A CA 1
ATOM 655 C C . GLN A 1 84 ? 17.260 -12.722 -11.363 1.00 94.88 84 GLN A C 1
ATOM 657 O O . GLN A 1 84 ? 16.136 -12.608 -10.862 1.00 94.88 84 GLN A O 1
ATOM 662 N N . PRO A 1 85 ? 18.046 -13.780 -11.079 1.00 96.00 85 PRO A N 1
ATOM 663 C CA . PRO A 1 85 ? 17.717 -14.730 -10.019 1.00 96.00 85 PRO A CA 1
ATOM 664 C C . PRO A 1 85 ? 17.381 -14.014 -8.706 1.00 96.00 85 PRO A C 1
ATOM 666 O O . PRO A 1 85 ? 18.015 -13.019 -8.364 1.00 96.00 85 PRO A O 1
ATOM 669 N N . ASP A 1 86 ? 16.366 -14.515 -8.000 1.00 95.88 86 ASP A N 1
ATOM 670 C CA . ASP A 1 86 ? 15.857 -13.933 -6.752 1.00 95.88 86 ASP A CA 1
ATOM 671 C C . ASP A 1 86 ? 15.286 -12.508 -6.857 1.00 95.88 86 ASP A C 1
ATOM 673 O O . ASP A 1 86 ? 15.056 -11.858 -5.838 1.00 95.88 86 ASP A O 1
ATOM 677 N N . GLU A 1 87 ? 14.978 -12.022 -8.060 1.00 96.62 87 GLU A N 1
ATOM 678 C CA . GLU A 1 87 ? 14.242 -10.770 -8.246 1.00 96.62 87 GLU A CA 1
ATOM 679 C C . GLU A 1 87 ? 12.750 -10.997 -8.486 1.00 96.62 87 GLU A C 1
ATOM 681 O O . GLU A 1 87 ? 12.322 -11.960 -9.132 1.00 96.62 87 GLU A O 1
ATOM 686 N N . VAL A 1 88 ? 11.948 -10.071 -7.967 1.00 97.50 88 VAL A N 1
ATOM 687 C CA . VAL A 1 88 ? 10.488 -10.119 -8.001 1.00 97.50 88 VAL A CA 1
ATOM 688 C C . VAL A 1 88 ? 9.960 -8.776 -8.489 1.00 97.50 88 VAL A C 1
ATOM 690 O O . VAL A 1 88 ? 10.304 -7.726 -7.946 1.00 97.50 88 VAL A O 1
ATOM 693 N N . LEU A 1 89 ? 9.125 -8.818 -9.523 1.00 95.75 89 LEU A N 1
ATOM 694 C CA . LEU A 1 89 ? 8.428 -7.680 -10.106 1.00 95.75 89 LEU A CA 1
ATOM 695 C C . LEU A 1 89 ? 7.020 -7.582 -9.527 1.00 95.75 89 LEU A C 1
ATOM 697 O O . LEU A 1 89 ? 6.216 -8.506 -9.644 1.00 95.75 89 LEU A O 1
ATOM 701 N N . PHE A 1 90 ? 6.705 -6.421 -8.975 1.00 95.94 90 PHE A N 1
ATOM 702 C CA . PHE A 1 90 ? 5.402 -6.074 -8.433 1.00 95.94 90 PHE A CA 1
ATOM 703 C C . PHE A 1 90 ? 4.706 -5.044 -9.306 1.00 95.94 90 PHE A C 1
ATOM 705 O O . PHE A 1 90 ? 5.347 -4.167 -9.889 1.00 95.94 90 PHE A O 1
ATOM 712 N N . THR A 1 91 ? 3.381 -5.100 -9.297 1.00 94.12 91 THR A N 1
ATOM 713 C CA . THR A 1 91 ? 2.513 -4.018 -9.754 1.00 94.12 91 THR A CA 1
ATOM 714 C C . THR A 1 91 ? 1.520 -3.654 -8.646 1.00 94.12 91 THR A C 1
ATOM 716 O O . THR A 1 91 ? 1.005 -4.554 -7.972 1.00 94.12 91 THR A O 1
ATOM 719 N N . PRO A 1 92 ? 1.265 -2.365 -8.376 1.00 94.62 92 PRO A N 1
ATOM 720 C CA . PRO A 1 92 ? 0.242 -1.977 -7.420 1.00 94.62 92 PRO A CA 1
ATOM 721 C C . PRO A 1 92 ? -1.155 -2.184 -8.008 1.00 94.62 92 PRO A C 1
ATOM 723 O O . PRO A 1 92 ? -1.432 -1.857 -9.158 1.00 94.62 92 PRO A O 1
ATOM 726 N N . LEU A 1 93 ? -2.064 -2.669 -7.172 1.00 91.62 93 LEU A N 1
ATOM 727 C CA . LEU A 1 93 ? -3.500 -2.671 -7.435 1.00 91.62 93 LEU A CA 1
ATOM 728 C C . LEU A 1 93 ? -4.150 -1.424 -6.834 1.00 91.62 93 LEU A C 1
ATOM 730 O O . LEU A 1 93 ? -5.017 -0.807 -7.457 1.00 91.62 93 LEU A O 1
ATOM 734 N N . TYR A 1 94 ? -3.712 -1.062 -5.623 1.00 93.00 94 TYR A N 1
ATOM 735 C CA . TYR A 1 94 ? -4.234 0.081 -4.893 1.00 93.00 94 TYR A CA 1
ATOM 736 C C . TYR A 1 94 ? -3.155 0.805 -4.091 1.00 93.00 94 TYR A C 1
ATOM 738 O O . TYR A 1 94 ? -2.262 0.162 -3.543 1.00 93.00 94 TYR A O 1
ATOM 746 N N . PHE A 1 95 ? -3.300 2.122 -3.947 1.00 94.19 95 PHE A N 1
ATOM 747 C CA . PHE A 1 95 ? -2.508 2.943 -3.027 1.00 94.19 95 PHE A CA 1
ATOM 748 C C . PHE A 1 95 ? -3.398 3.542 -1.941 1.00 94.19 95 PHE A C 1
ATOM 750 O O . PHE A 1 95 ? -4.507 4.005 -2.227 1.00 94.19 95 PHE A O 1
ATOM 757 N N . SER A 1 96 ? -2.889 3.583 -0.712 1.00 92.62 96 SER A N 1
ATOM 758 C CA . SER A 1 96 ? -3.456 4.408 0.348 1.00 92.62 96 SER A CA 1
ATOM 759 C C . SER A 1 96 ? -2.984 5.848 0.203 1.00 92.62 96 SER A C 1
ATOM 761 O O . SER A 1 96 ? -1.810 6.104 -0.097 1.00 92.62 96 SER A O 1
ATOM 763 N N . VAL A 1 97 ? -3.893 6.784 0.459 1.00 89.81 97 VAL A N 1
ATOM 764 C CA . VAL A 1 97 ? -3.571 8.186 0.717 1.00 89.81 97 VAL A CA 1
ATOM 765 C C . VAL A 1 97 ? -4.115 8.571 2.070 1.00 89.81 97 VAL A C 1
ATOM 767 O O . VAL A 1 97 ? -5.332 8.640 2.283 1.00 89.81 97 VAL A O 1
ATOM 770 N N . ASP A 1 98 ? -3.158 8.855 2.941 1.00 86.31 98 ASP A N 1
ATOM 771 C CA . ASP A 1 98 ? -3.361 9.110 4.350 1.00 86.31 98 ASP A CA 1
ATOM 772 C C . ASP A 1 98 ? -2.764 10.467 4.737 1.00 86.31 98 ASP A C 1
ATOM 774 O O . ASP A 1 98 ? -1.773 10.903 4.137 1.00 86.31 98 ASP A O 1
ATOM 778 N N . PRO A 1 99 ? -3.300 11.128 5.779 1.00 84.19 99 PRO A N 1
ATOM 779 C CA . PRO A 1 99 ? -2.813 12.434 6.222 1.00 84.19 99 PRO A CA 1
ATOM 780 C C . PRO A 1 99 ? -1.313 12.467 6.543 1.00 84.19 99 PRO A C 1
ATOM 782 O O . PRO A 1 99 ? -0.657 13.487 6.330 1.00 84.19 99 PRO A O 1
ATOM 785 N N . TYR A 1 100 ? -0.739 11.346 7.001 1.00 83.56 100 TYR A N 1
ATOM 786 C CA . TYR A 1 100 ? 0.685 11.260 7.337 1.00 83.56 100 TYR A CA 1
ATOM 787 C C . TYR A 1 100 ? 1.601 11.559 6.134 1.00 83.56 100 TYR A C 1
ATOM 789 O O . TYR A 1 100 ? 2.733 12.018 6.323 1.00 83.56 100 TYR A O 1
ATOM 797 N N . LEU A 1 101 ? 1.120 11.353 4.901 1.00 83.62 101 LEU A N 1
ATOM 798 C CA . LEU A 1 101 ? 1.889 11.584 3.675 1.00 83.62 101 LEU A CA 1
ATOM 799 C C . LEU A 1 101 ? 2.300 13.047 3.498 1.00 83.62 101 LEU A C 1
ATOM 801 O O . LEU A 1 101 ? 3.339 13.311 2.895 1.00 83.62 101 LEU A O 1
ATOM 805 N N . ILE A 1 102 ? 1.570 13.996 4.097 1.00 79.31 102 ILE A N 1
ATOM 806 C CA . ILE A 1 102 ? 1.965 15.412 4.116 1.00 79.31 102 ILE A CA 1
ATOM 807 C C . ILE A 1 102 ? 3.406 15.571 4.614 1.00 79.31 102 ILE A C 1
ATOM 809 O O . ILE A 1 102 ? 4.185 16.326 4.029 1.00 79.31 102 ILE A O 1
ATOM 813 N N . ARG A 1 103 ? 3.809 14.806 5.637 1.00 71.81 103 ARG A N 1
ATOM 814 C CA . ARG A 1 103 ? 5.172 14.864 6.177 1.00 71.81 103 ARG A CA 1
ATOM 815 C C . ARG A 1 103 ? 6.224 14.472 5.138 1.00 71.81 103 ARG A C 1
ATOM 817 O O . ARG A 1 103 ? 7.296 15.076 5.119 1.00 71.81 103 ARG A O 1
ATOM 824 N N . TYR A 1 104 ? 5.926 13.521 4.252 1.00 69.50 104 TYR A N 1
ATOM 825 C CA . TYR A 1 104 ? 6.849 13.072 3.204 1.00 69.50 104 TYR A CA 1
ATOM 826 C C . TYR A 1 104 ? 7.135 14.199 2.200 1.00 69.50 104 TYR A C 1
ATOM 828 O O . TYR A 1 104 ? 8.277 14.358 1.768 1.00 69.50 104 TYR A O 1
ATOM 836 N N . PHE A 1 105 ? 6.143 15.042 1.896 1.00 72.56 105 PHE A N 1
ATOM 837 C CA . PHE A 1 105 ? 6.306 16.153 0.952 1.00 72.56 105 PHE A CA 1
ATOM 838 C C . PHE A 1 105 ? 7.195 17.279 1.496 1.00 72.56 105 PHE A C 1
ATOM 840 O O . PHE A 1 105 ? 7.942 17.896 0.731 1.00 72.56 105 PHE A O 1
ATOM 847 N N . PHE A 1 106 ? 7.174 17.498 2.813 1.00 68.94 106 PHE A N 1
ATOM 848 C CA . PHE A 1 106 ? 7.968 18.539 3.471 1.00 68.94 106 PHE A CA 1
ATOM 849 C C . PHE A 1 106 ? 9.354 18.088 3.940 1.00 68.94 106 PHE A C 1
ATOM 851 O O . PHE A 1 106 ? 10.278 18.895 3.931 1.00 68.94 106 PHE A O 1
ATOM 858 N N . THR A 1 107 ? 9.504 16.839 4.392 1.00 64.69 107 THR A N 1
ATOM 859 C CA . THR A 1 107 ? 10.682 16.437 5.191 1.00 64.69 107 THR A CA 1
ATOM 860 C C . THR A 1 107 ? 11.619 15.452 4.503 1.00 64.69 107 THR A C 1
ATOM 862 O O . THR A 1 107 ? 12.773 15.339 4.907 1.00 64.69 107 THR A O 1
ATOM 865 N N . LEU A 1 108 ? 11.166 14.746 3.463 1.00 65.94 108 LEU A N 1
ATOM 866 C CA . LEU A 1 108 ? 11.987 13.745 2.787 1.00 65.94 108 LEU A CA 1
ATOM 867 C C . LEU A 1 108 ? 12.447 14.239 1.425 1.00 65.94 108 LEU A C 1
ATOM 869 O O . LEU A 1 108 ? 11.638 14.589 0.571 1.00 65.94 108 LEU A O 1
ATOM 873 N N . TRP A 1 109 ? 13.753 14.153 1.186 1.00 65.38 109 TRP A N 1
ATOM 874 C CA . TRP A 1 109 ? 14.405 14.539 -0.070 1.00 65.38 109 TRP A CA 1
ATOM 875 C C . TRP A 1 109 ? 14.116 13.594 -1.245 1.00 65.38 109 TRP A C 1
ATOM 877 O O . TRP A 1 109 ? 14.609 13.814 -2.348 1.00 65.38 109 TRP A O 1
ATOM 887 N N . LYS A 1 110 ? 13.294 12.557 -1.043 1.00 75.94 110 LYS A N 1
ATOM 888 C CA . LYS A 1 110 ? 12.882 11.640 -2.110 1.00 75.94 110 LYS A CA 1
ATOM 889 C C . LYS A 1 110 ? 12.010 12.371 -3.134 1.00 75.94 110 LYS A C 1
ATOM 891 O O . LYS A 1 110 ? 11.153 13.172 -2.761 1.00 75.94 110 LYS A O 1
ATOM 896 N N . GLN A 1 111 ? 12.243 12.085 -4.413 1.00 84.19 111 GLN A N 1
ATOM 897 C CA . GLN A 1 111 ? 11.482 12.652 -5.530 1.00 84.19 111 GLN A CA 1
ATOM 898 C C . GLN A 1 111 ? 10.217 11.839 -5.843 1.00 84.19 111 GLN A C 1
ATOM 900 O O . GLN A 1 111 ? 9.253 12.393 -6.350 1.00 84.19 111 GLN A O 1
ATOM 905 N N . ILE A 1 112 ? 10.197 10.547 -5.510 1.00 88.62 112 ILE A N 1
ATOM 906 C CA . ILE A 1 112 ? 9.032 9.668 -5.676 1.00 88.62 112 ILE A CA 1
ATOM 907 C C . ILE A 1 112 ? 8.344 9.524 -4.309 1.00 88.62 112 ILE A C 1
ATOM 909 O O . ILE A 1 112 ? 9.031 9.173 -3.340 1.00 88.62 112 ILE A O 1
ATOM 913 N N . PRO A 1 113 ? 7.031 9.795 -4.189 1.00 88.44 113 PRO A N 1
ATOM 914 C CA . PRO A 1 113 ? 6.271 9.509 -2.977 1.00 88.44 113 PRO A CA 1
ATOM 915 C C . PRO A 1 113 ? 6.196 8.010 -2.677 1.00 88.44 113 PRO A C 1
ATOM 917 O O . PRO A 1 113 ? 6.218 7.178 -3.583 1.00 88.44 113 PRO A O 1
ATOM 920 N N . PHE A 1 114 ? 6.065 7.674 -1.396 1.00 91.50 114 PHE A N 1
ATOM 921 C CA . PHE A 1 114 ? 5.839 6.310 -0.928 1.00 91.50 114 PHE A CA 1
ATOM 922 C C . PHE A 1 114 ? 4.593 6.296 -0.053 1.00 91.50 114 PHE A C 1
ATOM 924 O O . PHE A 1 114 ? 4.418 7.193 0.771 1.00 91.50 114 PHE A O 1
ATOM 931 N N . SER A 1 115 ? 3.753 5.278 -0.203 1.00 92.44 115 SER A N 1
ATOM 932 C CA . SER A 1 115 ? 2.638 5.039 0.712 1.00 92.44 115 SER A CA 1
ATOM 933 C C . SER A 1 115 ? 2.364 3.552 0.875 1.00 92.44 115 SER A C 1
ATOM 935 O O . SER A 1 115 ? 3.014 2.716 0.244 1.00 92.44 115 SER A O 1
ATOM 937 N N . ILE A 1 116 ? 1.407 3.225 1.739 1.00 94.25 116 ILE A N 1
ATOM 938 C CA . ILE A 1 116 ? 0.907 1.862 1.848 1.00 94.25 116 ILE A CA 1
ATOM 939 C C . ILE A 1 116 ? 0.247 1.484 0.519 1.00 94.25 116 ILE A C 1
ATOM 941 O O . ILE A 1 116 ? -0.539 2.262 -0.025 1.00 94.25 116 ILE A O 1
ATOM 945 N N . ALA A 1 117 ? 0.539 0.297 -0.001 1.00 96.06 117 ALA A N 1
ATOM 946 C CA . ALA A 1 117 ? -0.055 -0.192 -1.238 1.00 96.06 117 ALA A CA 1
ATOM 947 C C . ALA A 1 117 ? -0.425 -1.669 -1.143 1.00 96.06 117 ALA A C 1
ATOM 949 O O . ALA A 1 117 ? 0.276 -2.469 -0.524 1.00 96.06 117 ALA A O 1
ATOM 950 N N . VAL A 1 118 ? -1.511 -2.030 -1.818 1.00 95.81 118 VAL A N 1
ATOM 951 C CA . VAL A 1 118 ? -1.834 -3.421 -2.127 1.00 95.81 118 VAL A CA 1
ATOM 952 C C . VAL A 1 118 ? -1.241 -3.715 -3.491 1.00 95.81 118 VAL A C 1
ATOM 954 O O . VAL A 1 118 ? -1.581 -3.048 -4.469 1.00 95.81 118 VAL A O 1
ATOM 957 N N . THR A 1 119 ? -0.365 -4.705 -3.559 1.00 96.31 119 THR A N 1
ATOM 958 C CA . THR A 1 119 ? 0.381 -5.064 -4.763 1.00 96.31 119 THR A CA 1
ATOM 959 C C . THR A 1 119 ? 0.142 -6.515 -5.142 1.00 96.31 119 THR A C 1
ATOM 961 O O . THR A 1 119 ? -0.362 -7.315 -4.352 1.00 96.31 119 THR A O 1
ATOM 964 N N . GLU A 1 120 ? 0.495 -6.848 -6.375 1.00 94.44 120 GLU A N 1
ATOM 965 C CA . GLU A 1 120 ? 0.473 -8.196 -6.920 1.00 94.44 120 GLU A CA 1
ATOM 966 C C . GLU A 1 120 ? 1.836 -8.500 -7.548 1.00 94.44 120 GLU A C 1
ATOM 968 O O . GLU A 1 120 ? 2.429 -7.640 -8.206 1.00 94.44 120 GLU A O 1
ATOM 973 N N . VAL A 1 121 ? 2.346 -9.713 -7.335 1.00 96.25 121 VAL A N 1
ATOM 974 C CA . VAL A 1 121 ? 3.553 -10.201 -8.011 1.00 96.25 121 VAL A CA 1
ATOM 975 C C . VAL A 1 121 ? 3.216 -10.420 -9.481 1.00 96.25 121 VAL A C 1
ATOM 977 O O . VAL A 1 121 ? 2.510 -11.365 -9.826 1.00 96.25 121 VAL A O 1
ATOM 980 N N . LEU A 1 122 ? 3.720 -9.555 -10.353 1.00 92.75 122 LEU A N 1
ATOM 981 C CA . LEU A 1 122 ? 3.503 -9.655 -11.793 1.00 92.75 122 LEU A CA 1
ATOM 982 C C . LEU A 1 122 ? 4.397 -10.740 -12.411 1.00 92.75 122 LEU A C 1
ATOM 984 O O . LEU A 1 122 ? 3.940 -11.519 -13.243 1.00 92.75 122 LEU A O 1
ATOM 988 N N . ALA A 1 123 ? 5.659 -10.809 -11.981 1.00 93.38 123 ALA A N 1
ATOM 989 C CA . ALA A 1 123 ? 6.616 -11.828 -12.400 1.00 93.38 123 ALA A CA 1
ATOM 990 C C . ALA A 1 123 ? 7.667 -12.059 -11.309 1.00 93.38 123 ALA A C 1
ATOM 992 O O . ALA A 1 123 ? 8.024 -11.139 -10.579 1.00 93.38 123 ALA A O 1
ATOM 993 N N . SER A 1 124 ? 8.197 -13.274 -11.212 1.00 96.00 124 SER A N 1
ATOM 994 C CA . SER A 1 124 ? 9.148 -13.638 -10.167 1.00 96.00 124 SER A CA 1
ATOM 995 C C . SER A 1 124 ? 10.178 -14.647 -10.650 1.00 96.00 124 SER A C 1
ATOM 997 O O . SER A 1 124 ? 9.864 -15.600 -11.368 1.00 96.00 124 SER A O 1
ATOM 999 N N . ARG A 1 125 ? 11.422 -14.444 -10.216 1.00 95.94 125 ARG A N 1
ATOM 1000 C CA . ARG A 1 125 ? 12.526 -15.407 -10.298 1.00 95.94 125 ARG A CA 1
ATOM 1001 C C . ARG A 1 125 ? 12.844 -16.024 -8.932 1.00 95.94 125 ARG A C 1
ATOM 1003 O O . ARG A 1 125 ? 13.903 -16.624 -8.774 1.00 95.94 125 ARG A O 1
ATOM 1010 N N . SER A 1 126 ? 11.933 -15.902 -7.965 1.00 95.88 126 SER A N 1
ATOM 1011 C CA . SER A 1 126 ? 12.031 -16.509 -6.637 1.00 95.88 126 SER A CA 1
ATOM 1012 C C . SER A 1 126 ? 10.860 -17.460 -6.384 1.00 95.88 126 SER A C 1
ATOM 1014 O O . SER A 1 126 ? 9.705 -17.124 -6.643 1.00 95.88 126 SER A O 1
ATOM 1016 N N . LYS A 1 127 ? 11.139 -18.652 -5.840 1.00 93.38 127 LYS A N 1
ATOM 1017 C CA . LYS A 1 127 ? 10.096 -19.646 -5.516 1.00 93.38 127 LYS A CA 1
ATOM 1018 C C . LYS A 1 127 ? 9.223 -19.237 -4.323 1.00 93.38 127 LYS A C 1
ATOM 1020 O O . LYS A 1 127 ? 8.086 -19.680 -4.236 1.00 93.38 127 LYS A O 1
ATOM 1025 N N . GLU A 1 128 ? 9.744 -18.403 -3.424 1.00 95.81 128 GLU A N 1
ATOM 1026 C CA . GLU A 1 128 ? 9.046 -17.966 -2.202 1.00 95.81 128 GLU A CA 1
ATOM 1027 C C . GLU A 1 128 ? 8.038 -16.837 -2.453 1.00 95.81 128 GLU A C 1
ATOM 1029 O O . GLU A 1 128 ? 7.112 -16.641 -1.669 1.00 95.81 128 GLU A O 1
ATOM 1034 N N . TYR A 1 129 ? 8.185 -16.128 -3.573 1.00 96.81 129 TYR A N 1
ATOM 1035 C CA . TYR A 1 129 ? 7.311 -15.033 -3.986 1.00 96.81 129 TYR A CA 1
ATOM 1036 C C . TYR A 1 129 ? 6.644 -15.396 -5.319 1.00 96.81 129 TYR A C 1
ATOM 1038 O O . TYR A 1 129 ? 7.105 -14.949 -6.370 1.00 96.81 129 TYR A O 1
ATOM 1046 N N . PRO A 1 130 ? 5.609 -16.255 -5.319 1.00 94.88 130 PRO A N 1
ATOM 1047 C CA . PRO A 1 130 ? 5.026 -16.780 -6.548 1.00 94.88 130 PRO A CA 1
ATOM 1048 C C . PRO A 1 130 ? 4.199 -15.732 -7.303 1.00 94.88 130 PRO A C 1
ATOM 1050 O O . PRO A 1 130 ? 3.593 -14.834 -6.711 1.00 94.88 130 PRO A O 1
ATOM 1053 N N . ASN A 1 131 ? 4.125 -15.889 -8.628 1.00 94.00 131 ASN A N 1
ATOM 1054 C CA . ASN A 1 131 ? 3.331 -15.023 -9.500 1.00 94.00 131 ASN A CA 1
ATOM 1055 C C . ASN A 1 131 ? 1.866 -14.944 -9.049 1.00 94.00 131 ASN A C 1
ATOM 1057 O O . ASN A 1 131 ? 1.250 -15.918 -8.610 1.00 94.00 131 ASN A O 1
ATOM 1061 N N . GLY A 1 132 ? 1.302 -13.750 -9.168 1.00 92.25 132 GLY A N 1
ATOM 1062 C CA . GLY A 1 132 ? -0.049 -13.412 -8.764 1.00 92.25 132 GLY A CA 1
ATOM 1063 C C . GLY A 1 132 ? -0.249 -13.274 -7.254 1.00 92.25 132 GLY A C 1
ATOM 1064 O O . GLY A 1 132 ? -1.349 -12.885 -6.863 1.00 92.25 132 GLY A O 1
ATOM 1065 N N . GLN A 1 133 ? 0.710 -13.624 -6.385 1.00 94.25 133 GLN A N 1
ATOM 1066 C CA . GLN A 1 133 ? 0.552 -13.430 -4.937 1.00 94.25 133 GLN A CA 1
ATOM 1067 C C . GLN A 1 133 ? 0.374 -11.944 -4.623 1.00 94.25 133 GLN A C 1
ATOM 1069 O O . GLN A 1 133 ? 1.059 -11.095 -5.193 1.00 94.25 133 GLN A O 1
ATOM 1074 N N . ARG A 1 134 ? -0.558 -11.629 -3.720 1.00 94.31 134 ARG A N 1
ATOM 1075 C CA . ARG A 1 134 ? -0.821 -10.254 -3.299 1.00 94.31 134 ARG A CA 1
ATOM 1076 C C . ARG A 1 134 ? -0.161 -9.951 -1.972 1.00 94.31 134 ARG A C 1
ATOM 1078 O O . ARG A 1 134 ? -0.091 -10.817 -1.097 1.00 94.31 134 ARG A O 1
ATOM 1085 N N . TYR A 1 135 ? 0.277 -8.713 -1.822 1.00 96.00 135 TYR A N 1
ATOM 1086 C CA . TYR A 1 135 ? 0.911 -8.241 -0.606 1.00 96.00 135 TYR A CA 1
ATOM 1087 C C . TYR A 1 135 ? 0.422 -6.847 -0.234 1.00 96.00 135 TYR A C 1
ATOM 1089 O O . TYR A 1 135 ? 0.118 -6.027 -1.097 1.00 96.00 135 TYR A O 1
ATOM 1097 N N . LEU A 1 136 ? 0.395 -6.577 1.065 1.00 95.88 136 LEU A N 1
ATOM 1098 C CA . LEU A 1 136 ? 0.311 -5.238 1.620 1.00 95.88 136 LEU A CA 1
ATOM 1099 C C . LEU A 1 136 ? 1.738 -4.747 1.890 1.00 95.88 136 LEU A C 1
ATOM 1101 O O . LEU A 1 136 ? 2.432 -5.283 2.757 1.00 95.88 136 LEU A O 1
ATOM 1105 N N . PHE A 1 137 ? 2.174 -3.735 1.148 1.00 96.81 137 PHE A N 1
ATOM 1106 C CA . PHE A 1 137 ? 3.418 -3.009 1.395 1.00 96.81 137 PHE A CA 1
ATOM 1107 C C . PHE A 1 137 ? 3.125 -1.801 2.276 1.00 96.81 137 PHE A C 1
ATOM 1109 O O . PHE A 1 137 ? 2.244 -1.015 1.941 1.00 96.81 137 PHE A O 1
ATOM 1116 N N . ARG A 1 138 ? 3.884 -1.602 3.360 1.00 93.62 138 ARG A N 1
ATOM 1117 C CA . ARG A 1 138 ? 3.789 -0.370 4.168 1.00 93.62 138 ARG A CA 1
ATOM 1118 C C . ARG A 1 138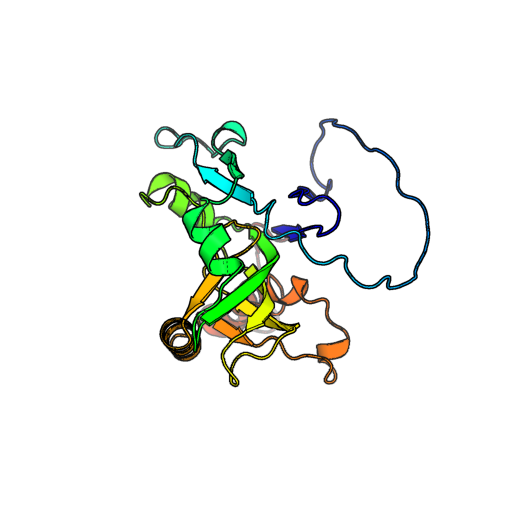 ? 4.391 0.847 3.470 1.00 93.62 138 ARG A C 1
ATOM 1120 O O . ARG A 1 138 ? 3.905 1.958 3.644 1.00 93.62 138 ARG A O 1
ATOM 1127 N N . GLU A 1 139 ? 5.436 0.627 2.683 1.00 91.94 139 GLU A N 1
ATOM 1128 C CA . GLU A 1 139 ? 6.075 1.658 1.874 1.00 91.94 139 GLU A CA 1
ATOM 1129 C C . GLU A 1 139 ? 6.300 1.120 0.463 1.00 91.94 139 GLU A C 1
ATOM 1131 O O . GLU A 1 139 ? 7.209 0.328 0.221 1.00 91.94 139 GLU A O 1
ATOM 1136 N N . PHE A 1 140 ? 5.469 1.559 -0.475 1.00 94.81 140 PHE A N 1
ATOM 1137 C CA . PHE A 1 140 ? 5.606 1.261 -1.892 1.00 94.81 140 PHE A CA 1
ATOM 1138 C C . PHE A 1 140 ? 5.730 2.570 -2.679 1.00 94.81 140 PHE A C 1
ATOM 1140 O O . PHE A 1 140 ? 4.959 3.504 -2.423 1.00 94.81 140 PHE A O 1
ATOM 1147 N N . PRO A 1 141 ? 6.691 2.676 -3.615 1.00 93.94 141 PRO A N 1
ATOM 1148 C CA . PRO A 1 141 ? 6.828 3.868 -4.438 1.00 93.94 141 PRO A CA 1
ATOM 1149 C C . PRO A 1 141 ? 5.585 4.068 -5.307 1.00 93.94 141 PRO A C 1
ATOM 1151 O O . PRO A 1 141 ? 4.981 3.105 -5.775 1.00 93.94 141 PRO A O 1
ATOM 1154 N N . TRP A 1 142 ? 5.210 5.317 -5.568 1.00 93.06 142 TRP A N 1
ATOM 1155 C CA . TRP A 1 142 ? 4.107 5.638 -6.475 1.00 93.06 142 TRP A CA 1
ATOM 1156 C C . TRP A 1 142 ? 4.528 5.419 -7.932 1.00 93.06 142 TRP A C 1
ATOM 1158 O O . TRP A 1 142 ? 4.917 6.347 -8.638 1.00 93.06 142 TRP A O 1
ATOM 1168 N N . THR A 1 143 ? 4.486 4.161 -8.362 1.00 93.00 143 THR A N 1
ATOM 1169 C CA . THR A 1 143 ? 4.920 3.669 -9.675 1.00 93.00 143 THR A CA 1
ATOM 1170 C C . THR A 1 143 ? 4.055 2.494 -10.110 1.00 93.00 143 THR A C 1
ATOM 1172 O O . THR A 1 143 ? 3.573 1.750 -9.262 1.00 93.00 143 THR A O 1
ATOM 1175 N N . THR A 1 144 ? 3.870 2.284 -11.411 1.00 91.62 144 THR A N 1
ATOM 1176 C CA . THR A 1 144 ? 3.089 1.155 -11.946 1.00 91.62 144 THR A CA 1
ATOM 1177 C C . THR A 1 144 ? 3.828 -0.182 -11.869 1.00 91.62 144 THR A C 1
ATOM 1179 O O . THR A 1 144 ? 3.193 -1.237 -11.927 1.00 91.62 144 THR A O 1
ATOM 1182 N N . VAL A 1 145 ? 5.154 -0.155 -11.703 1.00 91.56 145 VAL A N 1
ATOM 1183 C CA . VAL A 1 145 ? 5.984 -1.347 -11.492 1.00 91.56 145 VAL A CA 1
ATOM 1184 C C . VAL A 1 145 ? 7.131 -1.089 -10.518 1.00 91.56 145 VAL A C 1
ATOM 1186 O O . VAL A 1 145 ? 7.697 0.006 -10.477 1.00 91.56 145 VAL A O 1
ATOM 1189 N N . HIS A 1 146 ? 7.503 -2.116 -9.757 1.00 94.06 146 HIS A N 1
ATOM 1190 C CA . HIS A 1 146 ? 8.642 -2.083 -8.840 1.00 94.06 146 HIS A CA 1
ATOM 1191 C C . HIS A 1 146 ? 9.336 -3.445 -8.798 1.00 94.06 146 HIS A C 1
ATOM 1193 O O . HIS A 1 146 ? 8.664 -4.466 -8.702 1.00 94.06 146 HIS A O 1
ATOM 1199 N N . VAL A 1 147 ? 10.668 -3.468 -8.854 1.00 95.12 147 VAL A N 1
ATOM 1200 C CA . VAL A 1 147 ? 11.455 -4.700 -8.703 1.00 95.12 147 VAL A CA 1
ATOM 1201 C C . VAL A 1 147 ? 12.171 -4.673 -7.363 1.00 95.12 147 VAL A C 1
ATOM 1203 O O . VAL A 1 147 ? 12.862 -3.699 -7.064 1.00 95.12 147 VAL A O 1
ATOM 1206 N N . SER A 1 148 ? 12.061 -5.759 -6.606 1.00 97.00 148 SER A N 1
ATOM 1207 C CA . SER A 1 148 ? 12.805 -5.973 -5.363 1.00 97.00 148 SER A CA 1
ATOM 1208 C C . SER A 1 148 ? 13.537 -7.309 -5.405 1.00 97.00 148 SER A C 1
ATOM 1210 O O . SER A 1 148 ? 13.123 -8.239 -6.101 1.00 97.00 148 SER A O 1
ATOM 1212 N N . THR A 1 149 ? 14.624 -7.412 -4.652 1.00 97.81 149 THR A N 1
ATOM 1213 C CA . THR A 1 149 ? 15.327 -8.680 -4.429 1.00 97.81 149 THR A CA 1
ATOM 1214 C C . THR A 1 149 ? 14.668 -9.468 -3.300 1.00 97.81 149 THR A C 1
ATOM 1216 O O . THR A 1 149 ? 14.094 -8.890 -2.373 1.00 97.81 149 THR A O 1
ATOM 1219 N N . LYS A 1 150 ? 14.810 -10.792 -3.313 1.00 97.38 150 LYS A N 1
ATOM 1220 C CA . LYS A 1 150 ? 14.348 -11.671 -2.235 1.00 97.38 150 LYS A CA 1
ATOM 1221 C C . LYS A 1 150 ? 14.884 -11.224 -0.874 1.00 97.38 150 LYS A C 1
ATOM 1223 O O . LYS A 1 150 ? 14.121 -11.110 0.072 1.00 97.38 150 LYS A O 1
ATOM 1228 N N . THR A 1 151 ? 16.171 -10.886 -0.780 1.00 98.06 151 THR A N 1
ATOM 1229 C CA . THR A 1 151 ? 16.781 -10.429 0.479 1.00 98.06 151 THR A CA 1
ATOM 1230 C C . THR A 1 151 ? 16.122 -9.161 1.029 1.00 98.06 151 THR A C 1
ATOM 1232 O O . THR A 1 151 ? 15.961 -9.033 2.243 1.00 98.06 151 THR A O 1
ATOM 1235 N N . GLU A 1 152 ? 15.739 -8.212 0.172 1.00 97.75 152 GLU A N 1
ATOM 1236 C CA . GLU A 1 152 ? 14.990 -7.023 0.597 1.00 97.75 152 GLU A CA 1
ATOM 1237 C C . GLU A 1 152 ? 13.585 -7.397 1.067 1.00 97.75 152 GLU A C 1
ATOM 1239 O O . GLU A 1 152 ? 13.159 -6.952 2.133 1.00 97.75 152 GLU A O 1
ATOM 1244 N N . LEU A 1 153 ? 12.888 -8.250 0.316 1.00 98.00 153 LEU A N 1
ATOM 1245 C CA . LEU A 1 153 ? 11.541 -8.697 0.664 1.00 98.00 153 LEU A CA 1
ATOM 1246 C C . LEU A 1 153 ? 11.524 -9.473 1.986 1.00 98.00 153 LEU A C 1
ATOM 1248 O O . LEU A 1 153 ? 10.687 -9.182 2.835 1.00 98.00 153 LEU A O 1
ATOM 1252 N N . ASP A 1 154 ? 12.481 -10.372 2.217 1.00 97.88 154 ASP A N 1
ATOM 1253 C CA . ASP A 1 154 ? 12.615 -11.132 3.464 1.00 97.88 154 ASP A CA 1
ATOM 1254 C C . ASP A 1 154 ? 12.783 -10.190 4.668 1.00 97.88 154 ASP A C 1
ATOM 1256 O O . ASP A 1 154 ? 12.177 -10.385 5.726 1.00 97.88 154 ASP A O 1
ATOM 1260 N N . ARG A 1 155 ? 13.583 -9.123 4.509 1.00 98.06 155 ARG A N 1
ATOM 1261 C CA . ARG A 1 155 ? 13.753 -8.087 5.542 1.00 98.06 155 ARG A CA 1
ATOM 1262 C C . ARG A 1 155 ? 12.448 -7.345 5.804 1.00 98.06 155 ARG A C 1
ATOM 1264 O O . ARG A 1 155 ? 12.125 -7.097 6.966 1.00 98.06 155 ARG A O 1
ATOM 1271 N N . LEU A 1 156 ? 11.699 -7.005 4.755 1.00 97.44 156 LEU A N 1
ATOM 1272 C CA . LEU A 1 156 ? 10.405 -6.339 4.893 1.00 97.44 156 LEU A CA 1
ATOM 1273 C C . LEU A 1 156 ? 9.368 -7.248 5.560 1.00 97.44 156 LEU A C 1
ATOM 1275 O O . LEU A 1 156 ? 8.631 -6.766 6.417 1.00 97.44 156 LEU A O 1
ATOM 1279 N N . VAL A 1 157 ? 9.340 -8.544 5.235 1.00 96.88 157 VAL A N 1
ATOM 1280 C CA . VAL A 1 157 ? 8.466 -9.527 5.897 1.00 96.88 157 VAL A CA 1
ATOM 1281 C C . VAL A 1 157 ? 8.820 -9.629 7.376 1.00 96.88 157 VAL A C 1
ATOM 1283 O O . VAL A 1 157 ? 7.955 -9.447 8.231 1.00 96.88 157 VAL A O 1
ATOM 1286 N N . LYS A 1 158 ? 10.104 -9.829 7.700 1.00 96.50 158 LYS A N 1
ATOM 1287 C CA . LYS A 1 158 ? 10.576 -9.919 9.089 1.00 96.50 158 LYS A CA 1
ATOM 1288 C C . LYS A 1 158 ? 10.275 -8.650 9.894 1.00 96.50 158 LYS A C 1
ATOM 1290 O O . LYS A 1 158 ? 9.973 -8.737 11.080 1.00 96.50 158 LYS A O 1
ATOM 1295 N N . GLY A 1 159 ? 10.368 -7.482 9.260 1.00 95.31 159 GLY A N 1
ATOM 1296 C CA . GLY A 1 159 ? 10.057 -6.190 9.872 1.00 95.31 159 GLY A CA 1
ATOM 1297 C C . GLY A 1 159 ? 8.566 -5.839 9.914 1.00 95.31 159 GLY A C 1
ATOM 1298 O O . GLY A 1 159 ? 8.226 -4.762 10.397 1.00 95.31 159 GLY A O 1
ATOM 1299 N N . GLY A 1 160 ? 7.678 -6.688 9.382 1.00 93.00 160 GLY A N 1
ATOM 1300 C CA . GLY A 1 160 ? 6.242 -6.404 9.291 1.00 93.00 160 GLY A CA 1
ATOM 1301 C C . GLY A 1 160 ? 5.882 -5.289 8.300 1.00 93.00 160 GLY A C 1
ATOM 1302 O O . GLY A 1 160 ? 4.778 -4.756 8.347 1.00 93.00 160 GLY A O 1
ATOM 1303 N N . SER A 1 161 ? 6.795 -4.914 7.404 1.00 95.06 161 SER A N 1
ATOM 1304 C CA . SER A 1 161 ? 6.576 -3.908 6.352 1.00 95.06 161 SER A CA 1
ATOM 1305 C C . SER A 1 161 ? 6.061 -4.502 5.040 1.00 95.06 161 SER A C 1
ATOM 1307 O O . SER A 1 161 ? 5.649 -3.751 4.155 1.00 95.06 161 SER A O 1
ATOM 1309 N N . LEU A 1 162 ? 6.063 -5.831 4.927 1.00 96.75 162 LEU A N 1
ATOM 1310 C CA . LEU A 1 162 ? 5.470 -6.584 3.832 1.00 96.75 162 LEU A CA 1
ATOM 1311 C C . LEU A 1 162 ? 4.640 -7.734 4.401 1.00 96.75 162 LEU A C 1
ATOM 1313 O O . LEU A 1 162 ? 5.180 -8.598 5.089 1.00 96.75 162 LEU A O 1
ATOM 1317 N N . MET A 1 163 ? 3.342 -7.761 4.110 1.00 94.75 163 MET A N 1
ATOM 1318 C CA . MET A 1 163 ? 2.436 -8.797 4.616 1.00 94.75 163 MET A CA 1
ATOM 1319 C C . MET A 1 163 ? 1.735 -9.493 3.449 1.00 94.75 163 MET A C 1
ATOM 1321 O O . MET A 1 163 ? 1.178 -8.799 2.596 1.00 94.75 163 MET A O 1
ATOM 1325 N N . PRO A 1 164 ? 1.743 -10.835 3.367 1.00 93.62 164 PRO A N 1
ATOM 1326 C CA . PRO A 1 164 ? 0.965 -11.535 2.356 1.00 93.62 164 PRO A CA 1
ATOM 1327 C C . PRO A 1 164 ? -0.527 -11.312 2.609 1.00 93.62 164 PRO A C 1
ATOM 1329 O O . PRO A 1 164 ? -1.002 -11.434 3.736 1.00 93.62 164 PRO A O 1
ATOM 1332 N N . ILE A 1 165 ? -1.267 -11.002 1.548 1.00 91.19 165 ILE A N 1
ATOM 1333 C CA . ILE A 1 165 ? -2.727 -10.964 1.590 1.00 91.19 165 ILE A CA 1
ATOM 1334 C C . ILE A 1 165 ? -3.220 -12.371 1.232 1.00 91.19 165 ILE A C 1
ATOM 1336 O O . ILE A 1 165 ? -2.892 -12.854 0.139 1.00 91.19 165 ILE A O 1
ATOM 1340 N N . PRO A 1 166 ? -3.963 -13.051 2.126 1.00 84.94 166 PRO A N 1
ATOM 1341 C CA . PRO A 1 166 ? -4.516 -14.367 1.842 1.00 84.94 166 PRO A CA 1
ATOM 1342 C C . PRO A 1 166 ? -5.343 -14.342 0.556 1.00 84.94 166 PRO A C 1
ATOM 1344 O O . PRO A 1 166 ? -6.168 -13.452 0.351 1.00 84.94 166 PRO A O 1
ATOM 1347 N N . LYS A 1 167 ? -5.115 -15.321 -0.319 1.00 72.06 167 LYS A N 1
ATOM 1348 C CA . LYS A 1 167 ? -6.012 -15.591 -1.442 1.00 72.06 167 LYS A CA 1
ATOM 1349 C C . LYS A 1 167 ? -7.054 -16.607 -1.000 1.00 72.06 167 LYS A C 1
ATOM 1351 O O . LYS A 1 167 ? -6.685 -17.590 -0.369 1.00 72.06 167 LYS A O 1
ATOM 1356 N N . GLU A 1 168 ? -8.309 -16.365 -1.375 1.00 65.62 168 GLU A N 1
ATOM 1357 C CA . GLU A 1 168 ? -9.334 -17.404 -1.565 1.00 65.62 168 GLU A CA 1
ATOM 1358 C C . GLU A 1 168 ? -9.384 -18.462 -0.448 1.00 65.62 168 GLU A C 1
ATOM 1360 O O . GLU A 1 168 ? -9.289 -19.662 -0.685 1.00 65.62 168 GLU A O 1
ATOM 1365 N N . SER A 1 169 ? -9.524 -18.004 0.796 1.00 59.75 169 SER A N 1
ATOM 1366 C CA . SER A 1 169 ? -9.816 -18.866 1.940 1.00 59.75 169 SER A CA 1
ATOM 1367 C C . SER A 1 169 ? -10.882 -18.185 2.788 1.00 59.75 169 SER A C 1
ATOM 1369 O O . SER A 1 169 ? -10.668 -17.032 3.165 1.00 59.75 169 SER A O 1
ATOM 1371 N N . PRO A 1 170 ? -12.026 -18.824 3.081 1.00 62.62 170 PRO A N 1
ATOM 1372 C CA . PRO A 1 170 ? -13.047 -18.225 3.927 1.00 62.62 170 PRO A CA 1
ATOM 1373 C C . PRO A 1 170 ? -12.503 -17.799 5.301 1.00 62.62 170 PRO A C 1
ATOM 1375 O O . PRO A 1 170 ? -11.721 -18.537 5.902 1.00 62.62 170 PRO A O 1
ATOM 1378 N N . PRO A 1 171 ? -12.917 -16.633 5.835 1.00 68.44 171 PRO A N 1
ATOM 1379 C CA . PRO A 1 171 ? -13.864 -15.668 5.259 1.00 68.44 171 PRO A CA 1
ATOM 1380 C C . PRO A 1 171 ? -13.219 -14.624 4.321 1.00 68.44 171 PRO A C 1
ATOM 1382 O O . PRO A 1 171 ? -13.888 -13.677 3.912 1.00 68.44 171 PRO A O 1
ATOM 1385 N N . TYR A 1 172 ? -11.921 -14.742 4.024 1.00 68.88 172 TYR A N 1
ATOM 1386 C CA . TYR A 1 172 ? -11.135 -13.745 3.286 1.00 68.88 172 TYR A CA 1
ATOM 1387 C C . TYR A 1 172 ? -11.452 -13.672 1.791 1.00 68.88 172 TYR A C 1
ATOM 1389 O O . TYR A 1 172 ? -11.155 -12.671 1.145 1.00 68.88 172 TYR A O 1
ATOM 1397 N N . ASP A 1 173 ? -12.082 -14.708 1.246 1.00 72.75 173 ASP A N 1
ATOM 1398 C CA . ASP A 1 173 ? -12.592 -14.766 -0.126 1.00 72.75 173 ASP A CA 1
ATOM 1399 C C . ASP A 1 173 ? -13.681 -13.718 -0.421 1.00 72.75 173 ASP A C 1
ATOM 1401 O O . ASP A 1 173 ? -13.906 -13.375 -1.581 1.00 72.75 173 ASP A O 1
ATOM 1405 N N . LYS A 1 174 ? -14.329 -13.175 0.616 1.00 81.19 174 LYS A N 1
ATOM 1406 C CA . LYS A 1 174 ? -15.405 -12.178 0.488 1.00 81.19 174 LYS A CA 1
ATOM 1407 C C . LYS A 1 174 ? -14.915 -10.732 0.433 1.00 81.19 174 LYS A C 1
ATOM 1409 O O . LYS A 1 174 ? -15.699 -9.857 0.071 1.00 81.19 174 LYS A O 1
ATOM 1414 N N . PHE A 1 175 ? -13.661 -10.474 0.799 1.00 83.62 175 PHE A N 1
ATOM 1415 C CA . PHE A 1 175 ? -13.140 -9.115 0.917 1.00 83.62 175 PHE A CA 1
ATOM 1416 C C . PHE A 1 175 ? -12.416 -8.667 -0.355 1.00 83.62 175 PHE A C 1
ATOM 1418 O O . PHE A 1 175 ? -11.615 -9.396 -0.949 1.00 83.62 175 PHE A O 1
ATOM 1425 N N . SER A 1 176 ? -12.661 -7.425 -0.767 1.00 87.44 176 SER A N 1
ATOM 1426 C CA . SER A 1 176 ? -11.867 -6.780 -1.810 1.00 87.44 176 SER A CA 1
ATOM 1427 C C . SER A 1 176 ? -10.443 -6.552 -1.292 1.00 87.44 176 SER A C 1
ATOM 1429 O O . SER A 1 176 ? -10.270 -6.070 -0.171 1.00 87.44 176 SER A O 1
ATOM 1431 N N . PRO A 1 177 ? -9.390 -6.764 -2.109 1.00 87.38 177 PRO A N 1
ATOM 1432 C CA . PRO A 1 177 ? -8.017 -6.472 -1.698 1.00 87.38 177 PRO A CA 1
ATOM 1433 C C . PRO A 1 177 ? -7.815 -5.039 -1.186 1.00 87.38 177 PRO A C 1
ATOM 1435 O O . PRO A 1 177 ? -6.960 -4.812 -0.339 1.00 87.38 177 PRO A O 1
ATOM 1438 N N . SER A 1 178 ? -8.610 -4.072 -1.657 1.00 89.50 178 SER A N 1
ATOM 1439 C CA . SER A 1 178 ? -8.554 -2.681 -1.193 1.00 89.50 178 SER A CA 1
ATOM 1440 C C . SER A 1 178 ? -8.900 -2.510 0.291 1.00 89.50 178 SER A C 1
ATOM 1442 O O . SER A 1 178 ? -8.436 -1.556 0.908 1.00 89.50 178 SER A O 1
ATOM 1444 N N . GLU A 1 179 ? -9.686 -3.410 0.888 1.00 91.19 179 GLU A N 1
ATOM 1445 C CA . GLU A 1 179 ? -10.097 -3.315 2.299 1.00 91.19 179 GLU A CA 1
ATOM 1446 C C . GLU A 1 179 ? -8.915 -3.479 3.269 1.00 91.19 179 GLU A C 1
ATOM 1448 O O . GLU A 1 179 ? -8.950 -2.956 4.386 1.00 91.19 179 GLU A O 1
ATOM 1453 N N . TYR A 1 180 ? -7.817 -4.094 2.811 1.00 91.88 180 TYR A N 1
ATOM 1454 C CA . TYR A 1 180 ? -6.541 -4.183 3.532 1.00 91.88 180 TYR A CA 1
ATOM 1455 C C . TYR A 1 180 ? -5.784 -2.849 3.624 1.00 91.88 180 TYR A C 1
ATOM 1457 O O . TYR A 1 180 ? -4.810 -2.756 4.366 1.00 91.88 180 TYR A O 1
ATOM 1465 N N . LEU A 1 181 ? -6.220 -1.803 2.913 1.00 92.56 181 LEU A N 1
ATOM 1466 C CA . LEU A 1 181 ? -5.7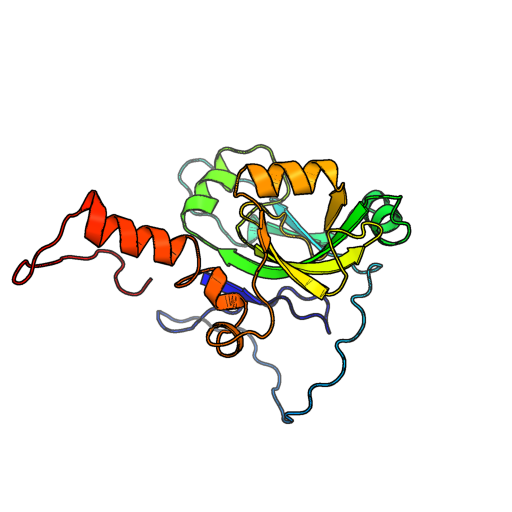32 -0.432 3.124 1.00 92.56 181 LEU A CA 1
ATOM 1467 C C . LEU A 1 181 ? -6.519 0.313 4.214 1.00 92.56 181 LEU A C 1
ATOM 1469 O O . LEU A 1 181 ? -6.094 1.378 4.647 1.00 92.56 181 LEU A O 1
ATOM 1473 N N . GLY A 1 182 ? -7.658 -0.230 4.654 1.00 90.81 182 GLY A N 1
ATOM 1474 C CA . GLY A 1 182 ? -8.567 0.402 5.608 1.00 90.81 182 GLY A CA 1
ATOM 1475 C C . GLY A 1 182 ? -8.851 -0.499 6.806 1.00 90.81 182 GLY A C 1
ATOM 1476 O O . GLY A 1 182 ? -7.968 -0.741 7.631 1.00 90.81 182 GLY A O 1
ATOM 1477 N N . ALA A 1 183 ? -10.090 -0.988 6.897 1.00 90.31 183 ALA A N 1
ATOM 1478 C CA . ALA A 1 183 ? -10.613 -1.730 8.045 1.00 90.31 183 ALA A CA 1
ATOM 1479 C C . ALA A 1 183 ? -9.849 -3.028 8.364 1.00 90.31 183 ALA A C 1
ATOM 1481 O O . ALA A 1 183 ? -9.703 -3.373 9.532 1.00 90.31 183 ALA A O 1
ATOM 1482 N N . LEU A 1 184 ? -9.322 -3.727 7.355 1.00 89.75 184 LEU A N 1
ATOM 1483 C CA . LEU A 1 184 ? -8.514 -4.940 7.562 1.00 89.75 184 LEU A CA 1
ATOM 1484 C C . LEU A 1 184 ? -7.010 -4.638 7.691 1.00 89.75 184 LEU A C 1
ATOM 1486 O O . LEU A 1 184 ? -6.204 -5.542 7.901 1.00 89.75 184 LEU A O 1
ATOM 1490 N N . GLY A 1 185 ? -6.627 -3.371 7.530 1.00 88.88 185 GLY A N 1
ATOM 1491 C CA . GLY A 1 185 ? -5.248 -2.906 7.485 1.00 88.88 185 GLY A CA 1
ATOM 1492 C C . GLY A 1 185 ? -4.816 -2.104 8.705 1.00 88.88 185 GLY A C 1
ATOM 1493 O O . GLY A 1 185 ? -5.367 -2.211 9.801 1.00 88.88 185 GLY A O 1
ATOM 1494 N N . LEU A 1 186 ? -3.812 -1.250 8.484 1.00 88.88 186 LEU A N 1
ATOM 1495 C CA . LEU A 1 186 ? -3.231 -0.399 9.523 1.00 88.88 186 LEU A CA 1
ATOM 1496 C C . LEU A 1 186 ? -4.262 0.545 10.155 1.00 88.88 186 LEU A C 1
ATOM 1498 O O . LEU A 1 186 ? -4.223 0.771 11.364 1.00 88.88 186 LEU A O 1
ATOM 1502 N N . THR A 1 187 ? -5.190 1.077 9.360 1.00 90.25 187 THR A N 1
ATOM 1503 C CA . THR A 1 187 ? -6.224 2.004 9.837 1.00 90.25 187 THR A CA 1
ATOM 1504 C C . THR A 1 187 ? -7.190 1.306 10.791 1.00 90.25 187 THR A C 1
ATOM 1506 O O . THR A 1 187 ? -7.418 1.796 11.896 1.00 90.25 187 THR A O 1
ATOM 1509 N N . GLY A 1 188 ? -7.683 0.121 10.423 1.00 91.94 188 GLY A N 1
ATOM 1510 C CA . GLY A 1 188 ? -8.536 -0.687 11.295 1.00 91.94 188 GLY A CA 1
ATOM 1511 C C . GLY A 1 188 ? -7.831 -1.128 12.575 1.00 91.94 188 GLY A C 1
ATOM 1512 O O . GLY A 1 188 ? -8.399 -1.002 13.656 1.00 91.94 188 GLY A O 1
ATOM 1513 N N . GLN A 1 189 ? -6.563 -1.548 12.487 1.00 91.56 189 GLN A N 1
ATOM 1514 C CA . GLN A 1 189 ? -5.754 -1.857 13.674 1.00 91.56 189 GLN A CA 1
ATOM 1515 C C . GLN A 1 189 ? -5.591 -0.634 14.587 1.00 91.56 189 GLN A C 1
ATOM 1517 O O . GLN A 1 189 ? -5.725 -0.754 15.803 1.00 91.56 189 GLN A O 1
ATOM 1522 N N . THR A 1 190 ? -5.351 0.549 14.014 1.00 91.06 190 THR A N 1
ATOM 1523 C CA . THR A 1 190 ? -5.234 1.803 14.776 1.00 91.06 190 THR A CA 1
ATOM 1524 C C . THR A 1 190 ? -6.520 2.107 15.540 1.00 91.06 190 THR A C 1
ATOM 1526 O O . THR A 1 190 ? -6.456 2.411 16.729 1.00 91.06 190 THR A O 1
ATOM 1529 N N . ALA A 1 191 ? -7.681 1.967 14.896 1.00 93.31 191 ALA A N 1
ATOM 1530 C CA . ALA A 1 191 ? -8.974 2.160 15.549 1.00 93.31 191 ALA A CA 1
ATOM 1531 C C . ALA A 1 191 ? -9.224 1.111 16.646 1.00 93.31 191 ALA A C 1
ATOM 1533 O O . ALA A 1 191 ? -9.562 1.466 17.774 1.00 93.31 191 ALA A O 1
ATOM 1534 N N . TYR A 1 192 ? -9.000 -0.169 16.337 1.00 94.88 192 TYR A N 1
ATOM 1535 C CA . TYR A 1 192 ? -9.231 -1.284 17.256 1.00 94.88 192 TYR A CA 1
ATOM 1536 C C . TYR A 1 192 ? -8.403 -1.150 18.540 1.00 94.88 192 TYR A C 1
ATOM 1538 O O . TYR A 1 192 ? -8.954 -1.119 19.641 1.00 94.88 192 TYR A O 1
ATOM 1546 N N . TYR A 1 193 ? -7.080 -1.011 18.412 1.00 95.50 193 TYR A N 1
ATOM 1547 C CA . TYR A 1 193 ? -6.198 -0.885 19.573 1.00 95.50 193 TYR A CA 1
ATOM 1548 C C . TYR A 1 193 ? -6.325 0.480 20.254 1.00 95.50 193 TYR A C 1
ATOM 1550 O O . TYR A 1 193 ? -6.242 0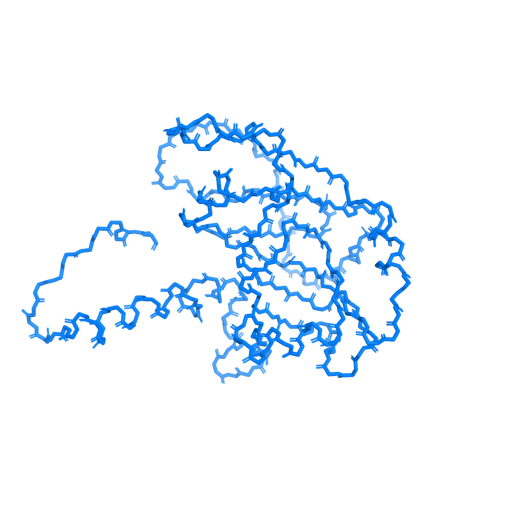.558 21.480 1.00 95.50 193 TYR A O 1
ATOM 1558 N N . GLY A 1 194 ? -6.575 1.545 19.489 1.00 94.69 194 GLY A N 1
ATOM 1559 C CA . GLY A 1 194 ? -6.799 2.880 20.035 1.00 94.69 194 GLY A CA 1
ATOM 1560 C C . GLY A 1 194 ? -8.002 2.925 20.974 1.00 94.69 194 GLY A C 1
ATOM 1561 O O . GLY A 1 194 ? -7.894 3.479 22.064 1.00 94.69 194 GLY A O 1
ATOM 1562 N N . LEU A 1 195 ? -9.117 2.291 20.601 1.00 93.25 195 LEU A N 1
ATOM 1563 C CA . LEU A 1 195 ? -10.324 2.253 21.431 1.00 93.25 195 LEU A CA 1
ATOM 1564 C C . LEU A 1 195 ? -10.211 1.250 22.585 1.00 93.25 195 LEU A C 1
ATOM 1566 O O . LEU A 1 195 ? -10.466 1.606 23.735 1.00 93.25 195 LEU A O 1
ATOM 1570 N N . LEU A 1 196 ? -9.818 0.007 22.292 1.00 92.88 196 LEU A N 1
ATOM 1571 C CA . LEU A 1 196 ? -9.929 -1.092 23.258 1.00 92.88 196 LEU A CA 1
ATOM 1572 C C . LEU A 1 196 ? -8.719 -1.228 24.181 1.00 92.88 196 LEU A C 1
ATOM 1574 O O . LEU A 1 196 ? -8.857 -1.705 25.302 1.00 92.88 196 LEU A O 1
ATOM 1578 N N . THR A 1 197 ? -7.526 -0.843 23.725 1.00 94.81 197 THR A N 1
ATOM 1579 C CA . THR A 1 197 ? -6.292 -0.992 24.512 1.00 94.81 197 THR A CA 1
ATOM 1580 C C . THR A 1 197 ? -5.837 0.336 25.092 1.00 94.81 197 THR A C 1
ATOM 1582 O O . THR A 1 197 ? -5.626 0.428 26.296 1.00 94.81 197 THR A O 1
ATOM 1585 N N . THR A 1 198 ? -5.687 1.370 24.263 1.00 95.00 198 THR A N 1
ATOM 1586 C CA . THR A 1 198 ? -5.221 2.682 24.734 1.00 95.00 198 THR A CA 1
ATOM 1587 C C . THR A 1 198 ? -6.327 3.452 25.445 1.00 95.00 198 THR A C 1
ATOM 1589 O O . THR A 1 198 ? -6.102 3.965 26.536 1.00 95.00 198 THR A O 1
ATOM 1592 N N . GLY A 1 199 ? -7.513 3.528 24.836 1.00 92.75 199 GLY A N 1
ATOM 1593 C CA . GLY A 1 199 ? -8.682 4.170 25.431 1.00 92.75 199 GLY A CA 1
ATOM 1594 C C . GLY A 1 199 ? -9.308 3.346 26.553 1.00 92.75 199 GLY A C 1
ATOM 1595 O O . GLY A 1 199 ? -9.901 3.927 27.453 1.00 92.75 199 GLY A O 1
ATOM 1596 N N . ALA A 1 200 ? -9.145 2.016 26.514 1.00 94.56 200 ALA A N 1
ATOM 1597 C CA . ALA A 1 200 ? -9.705 1.065 27.478 1.00 94.56 200 ALA A CA 1
ATOM 1598 C C . ALA A 1 200 ? -11.200 1.314 27.768 1.00 94.56 200 ALA A C 1
ATOM 1600 O O . ALA A 1 200 ? -11.641 1.217 28.916 1.00 94.56 200 ALA A O 1
ATOM 1601 N N . PHE A 1 201 ? -11.950 1.657 26.713 1.00 91.81 201 PHE A N 1
ATOM 1602 C CA . PHE A 1 201 ? -13.357 2.043 26.792 1.00 9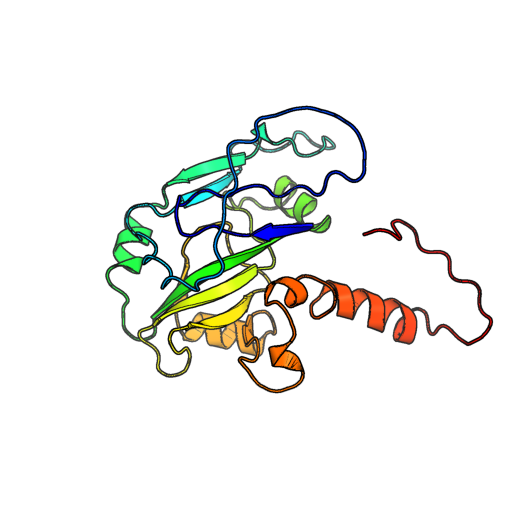1.81 201 PHE A CA 1
ATOM 1603 C C . PHE A 1 201 ? -14.227 0.935 27.389 1.00 91.81 201 PHE A C 1
ATOM 1605 O O . PHE A 1 201 ? -14.032 -0.252 27.102 1.00 91.81 201 PHE A O 1
ATOM 1612 N N . LYS A 1 202 ? -15.214 1.341 28.189 1.00 93.25 202 LYS A N 1
ATOM 1613 C CA . LYS A 1 202 ? -16.162 0.454 28.873 1.00 93.25 202 LYS A CA 1
ATOM 1614 C C . LYS A 1 202 ? -17.599 0.729 28.450 1.00 93.25 202 LYS A C 1
ATOM 1616 O O . LYS A 1 202 ? -17.942 1.809 27.969 1.00 93.25 202 LYS A O 1
ATOM 1621 N N . ASP A 1 203 ? -18.455 -0.253 28.698 1.00 93.38 203 ASP A N 1
ATOM 1622 C CA . ASP A 1 203 ? -19.889 -0.137 28.461 1.00 93.38 203 ASP A CA 1
ATOM 1623 C C . ASP A 1 203 ? -20.486 1.055 29.227 1.00 93.38 203 ASP A C 1
ATOM 1625 O O . ASP A 1 203 ? -20.222 1.258 30.413 1.00 93.38 203 ASP A O 1
ATOM 1629 N N . GLY A 1 204 ? -21.315 1.840 28.536 1.00 94.69 204 GLY A N 1
ATOM 1630 C CA . GLY A 1 204 ? -21.984 3.019 29.094 1.00 94.69 204 GLY A CA 1
ATOM 1631 C C . GLY A 1 204 ? -21.170 4.317 29.054 1.00 94.69 204 GLY A C 1
ATOM 1632 O O . GLY A 1 204 ? -21.703 5.363 29.424 1.00 94.69 204 GLY A O 1
ATOM 1633 N N . GLU A 1 205 ? -19.917 4.292 28.592 1.00 95.38 205 GLU A N 1
ATOM 1634 C CA . GLU A 1 205 ? -19.109 5.505 28.426 1.00 95.38 205 GLU A CA 1
ATOM 1635 C C . GLU A 1 205 ? -19.465 6.278 27.143 1.00 95.38 205 GLU A C 1
ATOM 1637 O O . GLU A 1 205 ? -19.847 5.709 26.120 1.00 95.38 205 GLU A O 1
ATOM 1642 N N . ASN A 1 206 ? -19.312 7.605 27.187 1.00 95.69 206 ASN A N 1
ATOM 1643 C CA . ASN A 1 206 ? -19.540 8.473 26.033 1.00 95.69 206 ASN A CA 1
ATOM 1644 C C . ASN A 1 206 ? -18.256 8.612 25.207 1.00 95.69 206 ASN A C 1
ATOM 1646 O O . ASN A 1 206 ? -17.229 9.051 25.724 1.00 95.69 206 ASN A O 1
ATOM 1650 N N . LEU A 1 207 ? -18.327 8.308 23.910 1.00 93.56 207 LEU A N 1
ATOM 1651 C CA . LEU A 1 207 ? -17.214 8.450 22.972 1.00 93.56 207 LEU A CA 1
ATOM 1652 C C . LEU A 1 207 ? -17.435 9.653 22.048 1.00 93.56 207 LEU A C 1
ATOM 1654 O O . LEU A 1 207 ? -18.437 9.733 21.339 1.00 93.56 207 LEU A O 1
ATOM 1658 N N . PHE A 1 208 ? -16.458 10.559 22.004 1.00 94.12 208 PHE A N 1
ATOM 1659 C CA . PHE A 1 208 ? -16.375 11.607 20.990 1.00 94.12 208 PHE A CA 1
ATOM 1660 C C . PHE A 1 208 ? -15.248 11.286 20.004 1.00 94.12 208 PHE A C 1
ATOM 1662 O O . PHE A 1 208 ? -14.098 11.117 20.409 1.00 94.12 208 PHE A O 1
ATOM 1669 N N . VAL A 1 209 ? -15.569 11.233 18.709 1.00 93.06 209 VAL A N 1
ATOM 1670 C CA . VAL A 1 209 ? -14.602 10.979 17.630 1.00 93.06 209 VAL A CA 1
ATOM 1671 C C . VAL A 1 209 ? -14.539 12.197 16.714 1.00 93.06 209 VAL A C 1
ATOM 1673 O O . VAL A 1 209 ? -15.524 12.552 16.066 1.00 93.06 209 VAL A O 1
ATOM 1676 N N . SER A 1 210 ? -13.374 12.839 16.624 1.00 92.12 210 SER A N 1
ATOM 1677 C CA . SER A 1 210 ? -13.116 13.845 15.591 1.00 92.12 210 SER A CA 1
ATOM 1678 C C . SER A 1 210 ? -12.814 13.161 14.251 1.00 92.12 210 SER A C 1
ATOM 1680 O O . SER A 1 210 ? -12.219 12.088 14.212 1.00 92.12 210 SER A O 1
ATOM 1682 N N . GLY A 1 211 ? -13.252 13.752 13.132 1.00 86.25 211 GLY A N 1
ATOM 1683 C CA . GLY A 1 211 ? -13.069 13.140 11.807 1.00 86.25 211 GLY A CA 1
ATOM 1684 C C . GLY A 1 211 ? -13.831 11.821 11.607 1.00 86.25 211 GLY A C 1
ATOM 1685 O O . GLY A 1 211 ? -13.399 10.992 10.818 1.00 86.25 211 GLY A O 1
ATOM 1686 N N . ALA A 1 212 ? -14.960 11.629 12.299 1.00 88.94 212 ALA A N 1
ATOM 1687 C CA . ALA A 1 212 ? -15.685 10.355 12.407 1.00 88.94 212 ALA A CA 1
ATOM 1688 C C . ALA A 1 212 ? -16.139 9.694 11.087 1.00 88.94 212 ALA A C 1
ATOM 1690 O O . ALA A 1 212 ? -16.500 8.524 11.095 1.00 88.94 212 ALA A O 1
ATOM 1691 N N . ALA A 1 213 ? -16.154 10.425 9.970 1.00 88.12 213 ALA A N 1
ATOM 1692 C CA . ALA A 1 213 ? -16.530 9.898 8.655 1.00 88.12 213 ALA A CA 1
ATOM 1693 C C . ALA A 1 213 ? -15.341 9.355 7.831 1.00 88.12 213 ALA A C 1
ATOM 1695 O O . ALA A 1 213 ? -15.540 8.976 6.676 1.00 88.12 213 ALA A O 1
ATOM 1696 N N . GLY A 1 214 ? -14.119 9.428 8.375 1.00 78.88 214 GLY A N 1
ATOM 1697 C CA . GLY A 1 214 ? -12.865 9.074 7.698 1.00 78.88 214 GLY A CA 1
ATOM 1698 C C . GLY A 1 214 ? -12.612 7.583 7.519 1.00 78.88 214 GLY A C 1
ATOM 1699 O O . GLY A 1 214 ? -13.240 6.769 8.228 1.00 78.88 214 GLY A O 1
#

pLDDT: mean 77.13, std 23.68, range [21.81, 98.06]

Secondary structure (DSSP, 8-state):
-EEEPPSSS----------S----------------PPPPPP-GGG-EEEEE-SPPPTTPPP-GGGEEEEEPPHHHHHHHHSPPTTEEEEEEEEEE--TTHHHHHHH---SS-EEEEEEEEEEES-SSS-TT-EEEEEEEESBS-EEEEHHHHHHHHHTTSEEEEPPS-TTGGGS-GGGGGTTTSHHHHHHHHIIIIIS---TT-----TTTT-